Protein AF-A0A9P4WIP2-F1 (afdb_monomer_lite)

Secondary structure (DSSP, 8-state):
--S-----HHHHHHHHHHHHHHTT----GGGSSS---HHHHHHHHHHHHHHHHS-TT---------S---HHHHHHHHHH--HHHHHHTSSS--HHHHHHHHHHHHHHHHHHHHHHHHHS---PPTTHHHHHHHHHHHHHHHHHHHHTTT--GGGG-HHHHHHHHHHHHHTT-HHHHHHHHHHHHHHHHHH--HHHHHHHHHHHHHHHHHHHHHHHHSS-----HHHHHHT-GGG--

Sequence (237 aa):
MAPASHITVEDVKQHKVYMGLLERFKVHVCSTMVPIPEAIVRSIAAINISRARKPPDLQSEQEHVGNGNSTDEILGSLRAFDPTDWALRRPRRTSSQATSWALLATCYQAAAVLYLIRTSSTHACEGDTDYFYSRLTKCIRKLYGLRQQGGTLYKYVLWPMVVCGVEAITRSDERQTKSLCLLLEQTTMDLGTLSMREASVFLNELWLAGMKLVIESSSRPNMDWDTIFDSAPLFLM

Radius of gyration: 18.02 Å; chains: 1; bounding box: 46×41×46 Å

pLDDT: mean 78.45, std 17.67, range [25.48, 97.81]

Organism: NCBI:txid1769908

Structure (mmCIF, N/CA/C/O backbone):
data_AF-A0A9P4WIP2-F1
#
_entry.id   AF-A0A9P4WIP2-F1
#
loop_
_atom_site.group_PDB
_atom_site.id
_atom_site.type_symbol
_atom_site.label_atom_id
_atom_site.label_alt_id
_atom_site.label_comp_id
_atom_site.label_asym_id
_atom_site.label_entity_id
_atom_site.label_seq_id
_atom_site.pdbx_PDB_ins_code
_atom_site.Cartn_x
_atom_site.Cartn_y
_atom_site.Cartn_z
_atom_site.occupancy
_atom_site.B_iso_or_equiv
_atom_site.auth_seq_id
_atom_site.auth_comp_id
_atom_site.auth_asym_id
_atom_site.auth_atom_id
_atom_site.pdbx_PDB_model_num
ATOM 1 N N . MET A 1 1 ? 25.091 -4.861 6.069 1.00 25.48 1 MET A N 1
ATOM 2 C CA . MET A 1 1 ? 24.673 -6.042 5.286 1.00 25.48 1 MET A CA 1
ATOM 3 C C . MET A 1 1 ? 23.236 -6.343 5.663 1.00 25.48 1 MET A C 1
ATOM 5 O O . MET A 1 1 ? 23.009 -6.783 6.781 1.00 25.48 1 MET A O 1
ATOM 9 N N . ALA A 1 2 ? 22.276 -5.991 4.807 1.00 25.92 2 ALA A N 1
ATOM 10 C CA . ALA A 1 2 ? 20.867 -6.296 5.043 1.00 25.92 2 ALA A CA 1
ATOM 11 C C . ALA A 1 2 ? 20.600 -7.752 4.612 1.00 25.92 2 ALA A C 1
ATOM 13 O O . ALA A 1 2 ? 20.938 -8.100 3.479 1.00 25.92 2 ALA A O 1
ATOM 14 N N . PRO A 1 3 ? 20.059 -8.620 5.481 1.00 31.11 3 PRO A N 1
ATOM 15 C CA . PRO A 1 3 ? 19.751 -9.994 5.124 1.00 31.11 3 PRO A CA 1
ATOM 16 C C . PRO A 1 3 ? 18.342 -10.046 4.523 1.00 31.11 3 PRO A C 1
ATOM 18 O O . PRO A 1 3 ? 17.375 -10.234 5.249 1.00 31.11 3 PRO A O 1
ATOM 21 N N . ALA A 1 4 ? 18.221 -9.837 3.212 1.00 34.53 4 ALA A N 1
ATOM 22 C CA . ALA A 1 4 ? 17.065 -10.268 2.419 1.00 34.53 4 ALA A CA 1
ATOM 23 C C . ALA A 1 4 ? 17.381 -10.118 0.931 1.00 34.53 4 ALA A C 1
ATOM 25 O O . ALA A 1 4 ? 17.281 -9.038 0.358 1.00 34.53 4 ALA A O 1
ATOM 26 N N . SER A 1 5 ? 17.818 -11.212 0.323 1.00 37.34 5 SER A N 1
ATOM 27 C CA . SER A 1 5 ? 18.125 -11.294 -1.099 1.00 37.34 5 SER A CA 1
ATOM 28 C C . SER A 1 5 ? 17.048 -12.122 -1.799 1.00 37.34 5 SER A C 1
ATOM 30 O O . SER A 1 5 ? 17.018 -13.333 -1.598 1.00 37.34 5 SER A O 1
ATOM 32 N N . HIS A 1 6 ? 16.246 -11.445 -2.632 1.00 53.16 6 HIS A N 1
ATOM 33 C CA . HIS A 1 6 ? 15.293 -11.958 -3.631 1.00 53.16 6 HIS A CA 1
ATOM 34 C C . HIS A 1 6 ? 14.097 -12.779 -3.112 1.00 53.16 6 HIS A C 1
ATOM 36 O O . HIS A 1 6 ? 14.219 -13.551 -2.168 1.00 53.16 6 HIS A O 1
ATOM 42 N N . ILE A 1 7 ? 12.941 -12.668 -3.789 1.00 54.34 7 ILE A N 1
ATOM 43 C CA . ILE A 1 7 ? 11.861 -13.663 -3.671 1.00 54.34 7 ILE A CA 1
ATOM 44 C C . ILE A 1 7 ? 12.415 -14.980 -4.217 1.00 54.34 7 ILE A C 1
ATOM 46 O O . ILE A 1 7 ? 12.596 -15.160 -5.421 1.00 54.34 7 ILE A O 1
ATOM 50 N N . THR A 1 8 ? 12.727 -15.899 -3.320 1.00 61.41 8 THR A N 1
ATOM 51 C CA . THR A 1 8 ? 13.275 -17.206 -3.650 1.00 61.41 8 THR A CA 1
ATOM 52 C C . THR A 1 8 ? 12.180 -18.147 -4.154 1.00 61.41 8 THR A C 1
ATOM 54 O O . THR A 1 8 ? 10.981 -17.967 -3.922 1.00 61.41 8 THR A O 1
ATOM 57 N N . VAL A 1 9 ? 12.590 -19.240 -4.800 1.00 63.53 9 VAL A N 1
ATOM 58 C CA . VAL A 1 9 ? 11.686 -20.356 -5.134 1.00 63.53 9 VAL A CA 1
ATOM 59 C C . VAL A 1 9 ? 10.971 -20.891 -3.882 1.00 63.53 9 VAL A C 1
ATOM 61 O O . VAL A 1 9 ? 9.848 -21.389 -3.974 1.00 63.53 9 VAL A O 1
ATOM 64 N N . GLU A 1 10 ? 11.596 -20.768 -2.709 1.00 63.22 10 GLU A N 1
ATOM 65 C CA . GLU A 1 10 ? 11.013 -21.170 -1.433 1.00 63.22 10 GLU A CA 1
ATOM 66 C C . GLU A 1 10 ? 9.903 -20.210 -0.981 1.00 63.22 10 GLU A C 1
ATOM 68 O O . GLU A 1 10 ? 8.838 -20.675 -0.581 1.00 63.22 10 GLU A O 1
ATOM 73 N N . ASP A 1 11 ? 10.061 -18.899 -1.179 1.00 63.19 11 ASP A N 1
ATOM 74 C CA . ASP A 1 11 ? 9.011 -17.906 -0.900 1.00 63.19 11 ASP A CA 1
ATOM 75 C C . ASP A 1 11 ? 7.770 -18.136 -1.774 1.00 63.19 11 ASP A C 1
ATOM 77 O O . ASP A 1 11 ? 6.631 -18.009 -1.320 1.00 63.19 11 ASP A O 1
ATOM 81 N N . VAL A 1 12 ? 7.951 -18.555 -3.031 1.00 63.75 12 VAL A N 1
ATOM 82 C CA . VAL A 1 12 ? 6.831 -18.932 -3.913 1.00 63.75 12 VAL A CA 1
ATOM 83 C C . VAL A 1 12 ? 6.106 -20.179 -3.399 1.00 63.75 12 VAL A C 1
ATOM 85 O O . VAL A 1 12 ? 4.874 -20.246 -3.460 1.00 63.75 12 VAL A O 1
ATOM 88 N N . LYS A 1 13 ? 6.834 -21.181 -2.887 1.00 68.06 13 LYS A N 1
ATOM 89 C CA . LYS A 1 13 ? 6.208 -22.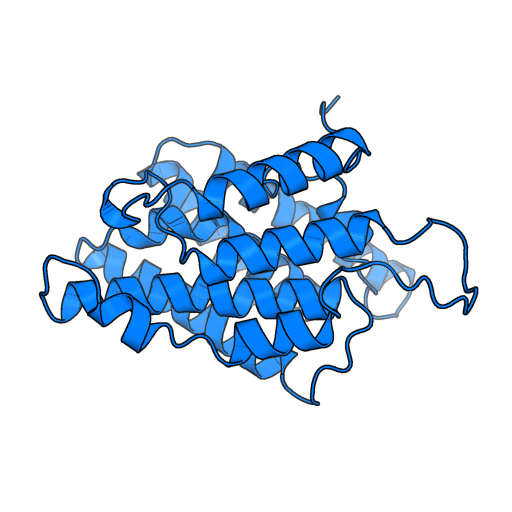355 -2.255 1.00 68.06 13 LYS A CA 1
ATOM 90 C C . LYS A 1 13 ? 5.457 -21.957 -0.989 1.00 68.06 13 LYS A C 1
ATOM 92 O O . LYS A 1 13 ? 4.327 -22.406 -0.811 1.00 68.06 13 LYS A O 1
ATOM 97 N N . GLN A 1 14 ? 6.034 -21.089 -0.161 1.00 65.75 14 GLN A N 1
ATOM 98 C CA . GLN A 1 14 ? 5.391 -20.583 1.049 1.00 65.75 14 GLN A CA 1
ATOM 99 C C . GLN A 1 14 ? 4.102 -19.824 0.728 1.00 65.75 14 GLN A C 1
ATOM 101 O O . GLN A 1 14 ? 3.076 -20.122 1.332 1.00 65.75 14 GLN A O 1
ATOM 106 N N . HIS A 1 15 ? 4.087 -18.954 -0.288 1.00 64.38 15 HIS A N 1
ATOM 107 C CA . HIS A 1 15 ? 2.855 -18.294 -0.734 1.00 64.38 15 HIS A CA 1
ATOM 108 C C . HIS A 1 15 ? 1.798 -19.289 -1.228 1.00 64.38 15 HIS A C 1
ATOM 110 O O . HIS A 1 15 ? 0.619 -19.132 -0.921 1.00 64.38 15 HIS A O 1
ATOM 116 N N . LYS A 1 16 ? 2.187 -20.337 -1.968 1.00 66.69 16 LYS A N 1
ATOM 117 C CA . LYS A 1 16 ? 1.246 -21.388 -2.400 1.00 66.69 16 LYS A CA 1
ATOM 118 C C . LYS A 1 16 ? 0.653 -22.144 -1.208 1.00 66.69 16 LYS A C 1
ATOM 120 O O . LYS A 1 16 ? -0.550 -22.398 -1.188 1.00 66.69 16 LYS A O 1
ATOM 125 N N . VAL A 1 17 ? 1.476 -22.475 -0.211 1.00 68.75 17 VAL A N 1
ATOM 126 C CA . VAL A 1 17 ? 1.020 -23.096 1.041 1.00 68.75 17 VAL A CA 1
ATOM 127 C C . VAL A 1 17 ? 0.089 -22.148 1.796 1.00 68.75 17 VAL A C 1
ATOM 129 O O . VAL A 1 17 ? -0.995 -22.559 2.199 1.00 68.75 17 VAL A O 1
ATOM 132 N N . TYR A 1 18 ? 0.459 -20.873 1.925 1.00 66.31 18 TYR A N 1
ATOM 133 C CA . TYR A 1 18 ? -0.347 -19.846 2.580 1.00 66.31 18 TYR A CA 1
ATOM 134 C C . TYR A 1 18 ? -1.712 -19.668 1.906 1.00 66.31 18 TYR A C 1
ATOM 136 O O . TYR A 1 18 ? -2.731 -19.655 2.590 1.00 66.31 18 TYR A O 1
ATOM 144 N N . MET A 1 19 ? -1.764 -19.645 0.572 1.00 66.69 19 MET A N 1
ATOM 145 C CA . MET A 1 19 ? -3.018 -19.605 -0.188 1.00 66.69 19 MET A CA 1
ATOM 146 C C . MET A 1 19 ? -3.917 -20.812 0.114 1.00 66.69 19 MET A C 1
ATOM 148 O O . MET A 1 19 ? -5.107 -20.635 0.370 1.00 66.69 19 MET A O 1
ATOM 152 N N . GLY A 1 20 ? -3.349 -22.021 0.175 1.00 62.72 20 GLY A N 1
ATOM 153 C CA . GLY A 1 20 ? -4.094 -23.223 0.570 1.00 62.72 20 GLY A CA 1
ATOM 154 C C . GLY A 1 20 ? -4.546 -23.217 2.038 1.00 62.72 20 GLY A C 1
ATOM 155 O O . GLY A 1 20 ? -5.558 -23.828 2.384 1.00 62.72 20 GLY A O 1
ATOM 156 N N . LEU A 1 21 ? -3.824 -22.518 2.918 1.00 64.25 21 LEU A N 1
ATOM 157 C CA . LEU A 1 21 ? -4.205 -22.334 4.319 1.00 64.25 21 LEU A CA 1
ATOM 158 C C . LEU A 1 21 ? -5.306 -21.278 4.484 1.00 64.25 21 LEU A C 1
ATOM 160 O O . LEU A 1 21 ? -6.207 -21.491 5.294 1.00 64.25 21 LEU A O 1
ATOM 164 N N . LEU A 1 22 ? -5.288 -20.186 3.712 1.00 63.16 22 LEU A N 1
ATOM 165 C CA . LEU A 1 22 ? -6.328 -19.149 3.745 1.00 63.16 22 LEU A CA 1
ATOM 166 C C . LEU A 1 22 ? -7.722 -19.722 3.459 1.00 63.16 22 LEU A C 1
ATOM 168 O O . LEU A 1 22 ? -8.674 -19.377 4.148 1.00 63.16 22 LEU A O 1
ATOM 172 N N . GLU A 1 23 ? -7.843 -20.661 2.518 1.00 62.22 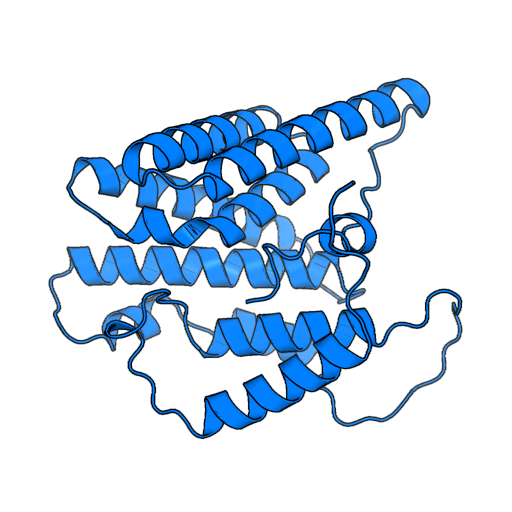23 GLU A N 1
ATOM 173 C CA . GLU A 1 23 ? -9.120 -21.340 2.238 1.00 62.22 23 GLU A CA 1
ATOM 174 C C . GLU A 1 23 ? -9.638 -22.172 3.422 1.00 62.22 23 GLU A C 1
ATOM 176 O O . GLU A 1 23 ? -10.844 -22.378 3.577 1.00 62.22 23 GLU A O 1
ATOM 181 N N . ARG A 1 24 ? -8.727 -22.659 4.272 1.00 58.22 24 ARG A N 1
ATOM 182 C CA . ARG A 1 24 ? -9.036 -23.540 5.405 1.00 58.22 24 ARG A CA 1
ATOM 183 C C . ARG A 1 24 ? -9.275 -22.775 6.696 1.00 58.22 24 ARG A C 1
ATOM 185 O O . ARG A 1 24 ? -10.070 -23.211 7.531 1.00 58.22 24 ARG A O 1
ATOM 192 N N . PHE A 1 25 ? -8.613 -21.638 6.876 1.00 55.41 25 PHE A N 1
ATOM 193 C CA . PHE A 1 25 ? -8.808 -20.817 8.052 1.00 55.41 25 PHE A CA 1
ATOM 194 C C . PHE A 1 25 ? -9.944 -19.819 7.833 1.00 55.41 25 PHE A C 1
ATOM 196 O O . PHE A 1 25 ? -9.774 -18.771 7.219 1.00 55.41 25 PHE A O 1
ATOM 203 N N . LYS A 1 26 ? -11.096 -20.072 8.464 1.00 56.75 26 LYS A N 1
ATOM 204 C CA . LYS A 1 26 ? -12.118 -19.038 8.698 1.00 56.75 26 LYS A CA 1
ATOM 205 C C . LYS A 1 26 ? -11.622 -18.034 9.751 1.00 56.75 26 LYS A C 1
ATOM 207 O O . LYS A 1 26 ? -12.221 -17.915 10.820 1.00 56.75 26 LYS A O 1
ATOM 212 N N . VAL A 1 27 ? -10.500 -17.349 9.506 1.00 55.06 27 VAL A N 1
ATOM 213 C CA . VAL A 1 27 ? -9.999 -16.338 10.443 1.00 55.06 27 VAL A CA 1
ATOM 214 C C . VAL A 1 27 ? -10.904 -15.124 10.367 1.00 55.06 27 VAL A C 1
ATOM 216 O O . VAL A 1 27 ? -11.078 -14.499 9.321 1.00 55.06 27 VAL A O 1
ATOM 219 N N . HIS A 1 28 ? -11.494 -14.769 11.499 1.00 54.69 28 HIS A N 1
ATOM 220 C CA . HIS A 1 28 ? -12.270 -13.553 11.584 1.00 54.69 28 HIS A CA 1
ATOM 221 C C . HIS A 1 28 ? -11.309 -12.355 11.507 1.00 54.69 28 HIS A C 1
ATOM 223 O O . HIS A 1 28 ? -10.457 -12.182 12.367 1.00 54.69 28 HIS A O 1
ATOM 229 N N . VAL A 1 29 ? -11.434 -11.493 10.496 1.00 55.75 29 VAL A N 1
ATOM 230 C CA . VAL A 1 29 ? -10.507 -10.355 10.294 1.00 55.75 29 VAL A CA 1
ATOM 231 C C . VAL A 1 29 ? -10.451 -9.416 11.514 1.00 55.75 29 VAL A C 1
ATOM 233 O O . VAL A 1 29 ? -9.437 -8.792 11.789 1.00 55.75 29 VAL A O 1
ATOM 236 N N . CYS A 1 30 ? -11.523 -9.343 12.311 1.00 52.38 30 CYS A N 1
ATOM 237 C CA . CYS A 1 30 ? -11.520 -8.558 13.555 1.00 52.38 30 CYS A CA 1
ATOM 238 C C . CYS A 1 30 ? -10.789 -9.233 14.732 1.00 52.38 30 CYS A C 1
ATOM 240 O O . CYS A 1 30 ? -10.669 -8.612 15.783 1.00 52.38 30 CYS A O 1
ATOM 242 N N . SER A 1 31 ? -10.361 -10.491 14.594 1.00 51.47 31 SER A N 1
ATOM 243 C CA . SER A 1 31 ? -9.509 -11.191 15.563 1.00 51.47 31 SER A CA 1
ATOM 244 C C . SER A 1 31 ? -8.052 -11.283 15.105 1.00 51.47 31 SER A C 1
ATOM 246 O O . SER A 1 31 ? -7.242 -11.868 15.817 1.00 51.47 31 SER A O 1
ATOM 248 N N . THR A 1 32 ? -7.705 -10.736 13.933 1.00 59.25 32 THR A N 1
ATOM 249 C CA . THR A 1 32 ? -6.316 -10.671 13.469 1.00 59.25 32 THR A CA 1
ATOM 250 C C . THR A 1 32 ? -5.664 -9.362 13.890 1.00 59.25 32 THR A C 1
ATOM 252 O O . THR A 1 32 ? -6.303 -8.314 13.969 1.00 59.25 32 THR A O 1
ATOM 255 N N . MET A 1 33 ? -4.351 -9.415 14.110 1.00 58.41 33 MET A N 1
ATOM 256 C CA . MET A 1 33 ? -3.524 -8.227 14.353 1.00 58.41 33 MET A CA 1
ATOM 257 C C . MET A 1 33 ? -3.341 -7.369 13.087 1.00 58.41 33 MET A C 1
ATOM 259 O O . MET A 1 33 ? -2.771 -6.286 13.164 1.00 58.41 33 MET A O 1
ATOM 263 N N . VAL A 1 34 ? -3.815 -7.842 11.928 1.00 67.12 34 VAL A N 1
ATOM 264 C CA . VAL A 1 34 ? -3.631 -7.220 10.611 1.00 67.12 34 VAL A CA 1
ATOM 265 C C . VAL A 1 34 ? -4.943 -7.343 9.832 1.00 67.12 34 VAL A C 1
ATOM 267 O O . VAL A 1 34 ? -5.215 -8.393 9.240 1.00 67.12 34 VAL A O 1
ATOM 270 N N . PRO A 1 35 ? -5.823 -6.330 9.871 1.00 80.69 35 PRO A N 1
ATOM 271 C CA . PRO A 1 35 ? -7.200 -6.551 9.478 1.00 80.69 35 PRO A CA 1
ATOM 272 C C . PRO A 1 35 ? -7.438 -6.181 8.005 1.00 80.69 35 PRO A C 1
ATOM 274 O O . PRO A 1 35 ? -8.193 -5.265 7.667 1.00 80.69 35 PRO A O 1
ATOM 277 N N . ILE A 1 36 ? -6.750 -6.903 7.124 1.00 84.94 36 ILE A N 1
ATOM 278 C CA . ILE A 1 36 ? -6.785 -6.707 5.672 1.00 84.94 36 ILE A CA 1
ATOM 279 C C . ILE A 1 36 ? -7.893 -7.582 5.075 1.00 84.94 36 ILE A C 1
ATOM 281 O O . ILE A 1 36 ? -8.070 -8.724 5.508 1.00 84.94 36 ILE A O 1
ATOM 285 N N . PRO A 1 37 ? -8.663 -7.093 4.084 1.00 88.69 37 PRO A N 1
ATOM 286 C CA . PRO A 1 37 ? -9.632 -7.932 3.398 1.00 88.69 37 PRO A CA 1
ATOM 287 C C . PRO A 1 37 ? -8.959 -9.143 2.741 1.00 88.69 37 PRO A C 1
ATOM 289 O O . PRO A 1 37 ? -8.039 -8.995 1.942 1.00 88.69 37 PRO A O 1
ATOM 292 N N . GLU A 1 38 ? -9.472 -10.336 3.027 1.00 84.69 38 GLU A N 1
ATOM 293 C CA . GLU A 1 38 ? -8.923 -11.601 2.524 1.00 84.69 38 GLU A CA 1
ATOM 294 C C . GLU A 1 38 ? -8.783 -11.630 0.993 1.00 84.69 38 GLU A C 1
ATOM 296 O O . GLU A 1 38 ? -7.753 -12.045 0.471 1.00 84.69 38 GLU A O 1
ATOM 301 N N . ALA A 1 39 ? -9.780 -11.118 0.263 1.00 87.38 39 ALA A N 1
ATOM 302 C CA . ALA A 1 39 ? -9.727 -11.013 -1.196 1.00 87.38 39 ALA A CA 1
ATOM 303 C C . ALA A 1 39 ? -8.526 -10.183 -1.691 1.00 87.38 39 ALA A C 1
ATOM 305 O O . ALA A 1 39 ? -7.932 -10.506 -2.721 1.00 87.38 39 ALA A O 1
ATOM 306 N N . ILE A 1 40 ? -8.135 -9.148 -0.941 1.00 90.44 40 ILE A N 1
ATOM 307 C CA . ILE A 1 40 ? -6.975 -8.318 -1.270 1.00 90.44 40 ILE A CA 1
ATOM 308 C C . ILE A 1 40 ? -5.673 -9.052 -0.944 1.00 90.44 40 ILE A C 1
ATOM 310 O O . ILE A 1 40 ? -4.771 -9.047 -1.774 1.00 90.44 40 ILE A O 1
ATOM 314 N N . VAL A 1 41 ? -5.592 -9.747 0.198 1.00 85.50 41 VAL A N 1
ATOM 315 C CA . VAL A 1 41 ? -4.419 -10.576 0.547 1.00 85.50 41 VAL A CA 1
ATOM 316 C C . VAL A 1 41 ? -4.161 -11.629 -0.530 1.00 85.50 41 VAL A C 1
ATOM 318 O O . VAL A 1 41 ? -3.044 -11.735 -1.030 1.00 85.50 41 VAL A O 1
ATOM 321 N N . ARG A 1 42 ? -5.207 -12.349 -0.959 1.00 84.12 42 ARG A N 1
ATOM 322 C CA . ARG A 1 42 ? -5.102 -13.337 -2.044 1.00 84.12 42 ARG A CA 1
ATOM 323 C C . ARG A 1 42 ? -4.619 -12.715 -3.351 1.00 84.12 42 ARG A C 1
ATOM 325 O O . ARG A 1 42 ? -3.802 -13.310 -4.044 1.00 84.12 42 ARG A O 1
ATOM 332 N N . SER A 1 43 ? -5.102 -11.516 -3.672 1.00 88.56 43 SER A N 1
ATOM 333 C CA . SER A 1 43 ? -4.686 -10.800 -4.880 1.00 88.56 43 SER A CA 1
ATOM 334 C C . SER A 1 43 ? -3.215 -10.385 -4.805 1.00 88.56 43 SER A C 1
ATOM 336 O O . SER A 1 43 ? -2.488 -10.597 -5.765 1.00 88.56 43 SER A O 1
ATOM 338 N N . ILE A 1 44 ? -2.745 -9.875 -3.661 1.00 86.25 44 ILE A N 1
ATOM 339 C CA . ILE A 1 44 ? -1.331 -9.518 -3.448 1.00 86.25 44 ILE A CA 1
ATOM 340 C C . ILE A 1 44 ? -0.429 -10.752 -3.562 1.00 86.25 44 ILE A C 1
ATOM 342 O O . ILE A 1 44 ? 0.568 -10.716 -4.279 1.00 86.25 44 ILE A O 1
ATOM 346 N N . ALA A 1 45 ? -0.811 -11.871 -2.941 1.00 82.25 45 ALA A N 1
ATOM 347 C CA . ALA A 1 45 ? -0.078 -13.127 -3.074 1.00 82.25 45 ALA A CA 1
ATOM 348 C C . ALA A 1 45 ? -0.037 -13.615 -4.534 1.00 82.25 45 ALA A C 1
ATOM 350 O O . ALA A 1 45 ? 1.012 -14.039 -5.016 1.00 82.25 45 ALA A O 1
ATOM 351 N N . ALA A 1 46 ? -1.152 -13.516 -5.265 1.00 82.88 46 ALA A N 1
ATOM 352 C CA . ALA A 1 46 ? -1.206 -13.868 -6.681 1.00 82.88 46 ALA A CA 1
ATOM 353 C C . ALA A 1 46 ? -0.309 -12.962 -7.547 1.00 82.88 46 ALA A C 1
ATOM 355 O O . ALA A 1 46 ? 0.384 -13.473 -8.428 1.00 82.88 46 ALA A O 1
ATOM 356 N N . ILE A 1 47 ? -0.253 -11.653 -7.258 1.00 84.50 47 ILE A N 1
ATOM 357 C CA . ILE A 1 47 ? 0.673 -10.711 -7.909 1.00 84.50 47 ILE A CA 1
ATOM 358 C C . ILE A 1 47 ? 2.120 -11.154 -7.670 1.00 84.50 47 ILE A C 1
ATOM 360 O O . ILE A 1 47 ? 2.866 -11.324 -8.630 1.00 84.50 47 ILE A O 1
ATOM 364 N N . ASN A 1 48 ? 2.505 -11.424 -6.420 1.00 81.44 48 ASN A N 1
ATOM 365 C CA . ASN A 1 48 ? 3.862 -11.864 -6.078 1.00 81.44 48 ASN A CA 1
ATOM 366 C C . ASN A 1 48 ? 4.244 -13.178 -6.776 1.00 81.44 48 ASN A C 1
ATOM 368 O O . ASN A 1 48 ? 5.349 -13.303 -7.302 1.00 81.44 48 ASN A O 1
ATOM 372 N N . ILE A 1 49 ? 3.322 -14.146 -6.836 1.00 77.56 49 ILE A N 1
ATOM 373 C CA . ILE A 1 49 ? 3.531 -15.407 -7.560 1.00 77.56 49 ILE A CA 1
ATOM 374 C C . ILE A 1 49 ? 3.725 -15.154 -9.062 1.00 77.56 49 ILE A C 1
ATOM 376 O O . ILE A 1 49 ? 4.566 -15.811 -9.671 1.00 77.56 49 ILE A O 1
ATOM 380 N N . SER A 1 50 ? 2.956 -14.240 -9.662 1.00 78.31 50 SER A N 1
ATOM 381 C CA . SER A 1 50 ? 3.101 -13.866 -11.076 1.00 78.31 50 SER A CA 1
ATOM 382 C C . SER A 1 50 ? 4.465 -13.224 -11.345 1.00 78.31 50 SER A C 1
ATOM 384 O O . SER A 1 50 ? 5.182 -13.661 -12.245 1.00 78.31 50 SER A O 1
ATOM 386 N N . ARG A 1 51 ? 4.872 -12.259 -10.505 1.00 76.94 51 ARG A N 1
ATOM 387 C CA . ARG A 1 51 ? 6.175 -11.578 -10.589 1.00 76.94 51 ARG A CA 1
ATOM 388 C C . ARG A 1 51 ? 7.336 -12.569 -10.532 1.00 76.94 51 ARG A C 1
ATOM 390 O O . ARG A 1 51 ? 8.178 -12.575 -11.421 1.00 76.94 51 ARG A O 1
ATOM 397 N N . ALA A 1 52 ? 7.323 -13.475 -9.554 1.00 71.19 52 ALA A N 1
ATOM 398 C CA . ALA A 1 52 ? 8.391 -14.455 -9.349 1.00 71.19 52 ALA A CA 1
ATOM 399 C C . ALA A 1 52 ? 8.500 -15.525 -10.455 1.00 71.19 52 ALA A C 1
ATOM 401 O O . ALA A 1 52 ? 9.488 -16.254 -10.511 1.00 71.19 52 ALA A O 1
ATOM 402 N N . ARG A 1 53 ? 7.481 -15.671 -11.314 1.00 69.38 53 ARG A N 1
ATOM 403 C CA . ARG A 1 53 ? 7.503 -16.607 -12.450 1.00 69.38 53 ARG A CA 1
ATOM 404 C C . ARG A 1 53 ? 8.085 -16.001 -13.724 1.00 69.38 53 ARG A C 1
ATOM 406 O O . ARG A 1 53 ? 8.344 -16.765 -14.651 1.00 69.38 53 ARG A O 1
ATOM 413 N N . LYS A 1 54 ? 8.280 -14.680 -13.802 1.00 64.44 54 LYS A N 1
ATOM 414 C CA . LYS A 1 54 ? 8.920 -14.062 -14.968 1.00 64.44 54 LYS A CA 1
ATOM 415 C C . LYS A 1 54 ? 10.407 -14.451 -14.983 1.00 64.44 54 LYS A C 1
ATOM 417 O O . LYS A 1 54 ? 11.108 -14.138 -14.022 1.00 64.44 54 LYS A O 1
ATOM 422 N N . PRO A 1 55 ? 10.910 -15.151 -16.017 1.00 54.88 55 PRO A N 1
ATOM 423 C CA . PRO A 1 55 ? 12.337 -15.422 -16.123 1.00 54.88 55 PRO A CA 1
ATOM 424 C C . PRO A 1 55 ? 13.104 -14.104 -16.330 1.00 54.88 55 PRO A C 1
ATOM 426 O O . PRO A 1 55 ? 12.613 -13.234 -17.052 1.00 54.88 55 PRO A O 1
ATOM 429 N N . PRO A 1 56 ? 14.307 -13.954 -15.747 1.00 51.06 56 PRO A N 1
ATOM 430 C CA . PRO A 1 56 ? 15.052 -12.694 -15.755 1.00 51.06 56 PRO A CA 1
ATOM 431 C C . PRO A 1 56 ? 15.571 -12.245 -17.134 1.00 51.06 56 PRO A C 1
ATOM 433 O O . PRO A 1 56 ? 16.121 -11.156 -17.213 1.00 51.06 56 PRO A O 1
ATOM 436 N N . ASP A 1 57 ? 15.405 -13.035 -18.208 1.00 46.53 57 ASP A N 1
ATOM 437 C CA . ASP A 1 57 ? 16.161 -12.815 -19.454 1.00 46.53 57 ASP A CA 1
ATOM 438 C C . ASP A 1 57 ? 15.445 -13.150 -20.780 1.00 46.53 57 ASP A C 1
ATOM 440 O O . ASP A 1 57 ? 16.096 -13.343 -21.805 1.00 46.53 57 ASP A O 1
ATOM 444 N N . LEU A 1 58 ? 14.110 -13.231 -20.832 1.00 42.66 58 LEU A N 1
ATOM 445 C CA . LEU A 1 58 ? 13.430 -13.603 -22.083 1.00 42.66 58 LEU A CA 1
ATOM 446 C C . LEU A 1 58 ? 12.283 -12.655 -22.450 1.00 42.66 58 LEU A C 1
ATOM 448 O O . LEU A 1 58 ? 11.155 -12.798 -21.986 1.00 42.66 58 LEU A O 1
ATOM 452 N N . GLN A 1 59 ? 12.562 -11.771 -23.417 1.00 40.50 59 GLN A N 1
ATOM 453 C CA . GLN A 1 59 ? 11.593 -11.260 -24.402 1.00 40.50 59 GLN A CA 1
ATOM 454 C C . GLN A 1 59 ? 11.097 -12.394 -25.330 1.00 40.50 59 GLN A C 1
ATOM 456 O O . GLN A 1 59 ? 11.046 -12.246 -26.549 1.00 40.50 59 GLN A O 1
ATOM 461 N N . SER A 1 60 ? 10.786 -13.567 -24.782 1.00 36.38 60 SER A N 1
ATOM 462 C CA . SER A 1 60 ? 10.316 -14.710 -25.557 1.00 36.38 60 SER A CA 1
ATOM 463 C C . SER A 1 60 ? 8.847 -14.923 -25.277 1.00 36.38 60 SER A C 1
ATOM 465 O O . SER A 1 60 ? 8.460 -15.382 -24.205 1.00 36.38 60 SER A O 1
ATOM 467 N N . GLU A 1 61 ? 8.047 -14.596 -26.282 1.00 43.47 61 GLU A N 1
ATOM 468 C CA . GLU A 1 61 ? 6.695 -15.094 -26.469 1.00 43.47 61 GLU A CA 1
ATOM 469 C C . GLU A 1 61 ? 6.711 -16.629 -26.446 1.00 43.47 61 GLU A C 1
ATOM 471 O O . GLU A 1 61 ? 6.884 -17.278 -27.473 1.00 43.47 61 GLU A O 1
ATOM 476 N N . GLN A 1 62 ? 6.558 -17.234 -25.271 1.00 38.91 62 GLN A N 1
ATOM 477 C CA . GLN A 1 62 ? 6.067 -18.602 -25.165 1.00 38.91 62 GLN A CA 1
ATOM 478 C C . GLN A 1 62 ? 5.046 -18.687 -24.036 1.00 38.91 62 GLN A C 1
ATOM 480 O O . GLN A 1 62 ? 5.358 -18.589 -22.850 1.00 38.91 62 GLN A O 1
ATOM 485 N N . GLU A 1 63 ? 3.797 -18.856 -24.466 1.00 46.22 63 GLU A N 1
ATOM 486 C CA . GLU A 1 63 ? 2.633 -19.212 -23.670 1.00 46.22 63 GLU A CA 1
ATOM 487 C C . GLU A 1 63 ? 2.939 -20.432 -22.790 1.00 46.22 63 GLU A C 1
ATOM 489 O O . GLU A 1 63 ? 2.850 -21.584 -23.217 1.00 46.22 63 GLU A O 1
ATOM 494 N N . HIS A 1 64 ? 3.265 -20.199 -21.521 1.00 40.75 64 HIS A N 1
ATOM 495 C CA . HIS A 1 64 ? 3.190 -21.249 -20.515 1.00 40.75 64 HIS A CA 1
ATOM 496 C C . HIS A 1 64 ? 1.797 -21.268 -19.887 1.00 40.75 64 HIS A C 1
ATOM 498 O O . HIS A 1 64 ? 1.504 -20.599 -18.897 1.00 40.75 64 HIS A O 1
ATOM 504 N N . VAL A 1 65 ? 0.946 -22.103 -20.488 1.00 44.25 65 VAL A N 1
ATOM 505 C CA . VAL A 1 65 ? -0.291 -22.644 -19.917 1.00 44.25 65 VAL A CA 1
ATOM 506 C C . VAL A 1 65 ? 0.032 -23.278 -18.560 1.00 44.25 65 VAL A C 1
ATOM 508 O O . VAL A 1 65 ? 0.658 -24.334 -18.482 1.00 44.25 65 VAL A O 1
ATOM 511 N N . GLY A 1 66 ? -0.366 -22.619 -17.471 1.00 39.41 66 GLY A N 1
ATOM 512 C CA . GLY A 1 66 ? -0.039 -23.080 -16.123 1.00 39.41 66 GLY A CA 1
ATOM 513 C C . GLY A 1 66 ? -0.845 -22.414 -15.013 1.00 39.41 66 GLY A C 1
ATOM 514 O O . GLY A 1 66 ? -0.253 -21.718 -14.192 1.00 39.41 66 GLY A O 1
ATOM 515 N N . ASN A 1 67 ? -2.165 -22.659 -14.977 1.00 44.84 67 ASN A N 1
ATOM 516 C CA . ASN A 1 67 ? -3.083 -22.598 -13.815 1.00 44.84 67 ASN A CA 1
ATOM 517 C C . ASN A 1 67 ? -2.915 -21.443 -12.794 1.00 44.84 67 ASN A C 1
ATOM 519 O O . ASN A 1 67 ? -3.267 -21.585 -11.623 1.00 44.84 67 ASN A O 1
ATOM 523 N N . GLY A 1 68 ? -2.347 -20.309 -13.196 1.00 51.81 68 GLY A N 1
ATOM 524 C CA . GLY A 1 68 ? -2.309 -19.078 -12.419 1.00 51.81 68 GLY A CA 1
ATOM 525 C C . GLY A 1 68 ? -3.316 -18.117 -13.021 1.00 51.81 68 GLY A C 1
ATOM 526 O O . GLY A 1 68 ? -3.334 -17.982 -14.242 1.00 51.81 68 GLY A O 1
ATOM 527 N N . ASN A 1 69 ? -4.144 -17.488 -12.185 1.00 59.09 69 ASN A N 1
ATOM 528 C CA . ASN A 1 69 ? -5.076 -16.461 -12.643 1.00 59.09 69 ASN A CA 1
ATOM 529 C C . ASN A 1 69 ? -4.314 -15.446 -13.496 1.00 59.09 69 ASN A C 1
ATOM 531 O O . ASN A 1 69 ? -3.265 -14.952 -13.064 1.00 59.09 69 ASN A O 1
ATOM 535 N N . SER A 1 70 ? -4.823 -15.156 -14.692 1.00 80.69 70 SER A N 1
ATOM 536 C CA . SER A 1 70 ? -4.231 -14.119 -15.533 1.00 80.69 70 SER A CA 1
ATOM 537 C C . SER A 1 70 ? -4.177 -12.799 -14.756 1.00 80.69 70 SER A C 1
ATOM 539 O O . SER A 1 70 ? -5.006 -12.522 -13.883 1.00 80.69 70 SER A O 1
ATOM 541 N N . THR A 1 71 ? -3.184 -11.958 -15.031 1.00 83.69 71 THR A N 1
ATOM 542 C CA . THR A 1 71 ? -3.065 -10.658 -14.354 1.00 83.69 71 THR A CA 1
ATOM 543 C C . THR A 1 71 ? -4.316 -9.791 -14.545 1.00 83.69 71 THR A C 1
ATOM 545 O O . THR A 1 71 ? -4.677 -9.027 -13.650 1.00 83.69 71 THR A O 1
ATOM 548 N N . ASP A 1 72 ? -5.037 -9.985 -15.652 1.00 86.00 72 ASP A N 1
ATOM 549 C CA . ASP A 1 72 ? -6.320 -9.338 -15.929 1.00 86.00 72 ASP A CA 1
ATOM 550 C C . ASP A 1 72 ? -7.458 -9.868 -15.041 1.00 86.00 72 ASP A C 1
ATOM 552 O O . ASP A 1 72 ? -8.285 -9.082 -14.576 1.00 86.00 72 ASP A O 1
ATOM 556 N N . GLU A 1 73 ? -7.484 -11.165 -14.712 1.00 88.50 73 GLU A N 1
ATOM 557 C CA . GLU A 1 73 ? -8.414 -11.719 -13.716 1.00 88.50 73 GLU A CA 1
ATOM 558 C C . GLU A 1 73 ? -8.145 -11.163 -12.314 1.00 88.50 73 GLU A C 1
ATOM 560 O O . GLU A 1 73 ? -9.087 -10.842 -11.583 1.00 88.50 73 GLU A O 1
ATOM 565 N N . ILE A 1 74 ? -6.869 -11.014 -11.932 1.00 89.31 74 ILE A N 1
ATOM 566 C CA . ILE A 1 74 ? -6.500 -10.400 -10.648 1.00 89.31 74 ILE A CA 1
ATOM 567 C C . ILE A 1 74 ? -6.991 -8.948 -10.618 1.00 89.31 74 ILE A C 1
ATOM 569 O O . ILE A 1 74 ? -7.630 -8.533 -9.647 1.00 89.31 74 ILE A O 1
ATOM 573 N N . LEU A 1 75 ? -6.755 -8.187 -11.691 1.00 91.31 75 LEU A N 1
ATOM 574 C CA . LEU A 1 75 ? -7.219 -6.805 -11.807 1.00 91.31 75 LEU A CA 1
ATOM 575 C C . LEU A 1 75 ? -8.751 -6.715 -11.767 1.00 91.31 75 LEU A C 1
ATOM 577 O O . LEU A 1 75 ? -9.301 -5.870 -11.059 1.00 91.31 75 LEU A O 1
ATOM 581 N N . GLY A 1 76 ? -9.446 -7.606 -12.478 1.00 91.00 76 GLY A N 1
ATOM 582 C CA . GLY A 1 76 ? -10.905 -7.708 -12.473 1.00 91.00 76 GLY A CA 1
ATOM 583 C C . GLY A 1 76 ? -11.462 -7.976 -11.074 1.00 91.00 76 GLY A C 1
ATOM 584 O O . GLY A 1 76 ? -12.363 -7.268 -10.624 1.00 91.00 76 GLY A O 1
ATOM 585 N N . SER A 1 77 ? -10.870 -8.925 -10.346 1.00 91.75 77 SER A N 1
ATOM 586 C CA . SER A 1 77 ? -11.217 -9.232 -8.951 1.00 91.75 77 SER A CA 1
ATOM 587 C C . SER A 1 77 ? -10.998 -8.031 -8.023 1.00 91.75 77 SER A C 1
ATOM 589 O O . SER A 1 77 ? -11.885 -7.662 -7.248 1.00 91.75 77 SER A O 1
ATOM 591 N N . LEU A 1 78 ? -9.848 -7.358 -8.142 1.00 94.00 78 LEU A N 1
ATOM 592 C CA . LEU A 1 78 ? -9.535 -6.163 -7.358 1.00 94.00 78 LEU A CA 1
ATOM 593 C C . LEU A 1 78 ? -10.509 -5.013 -7.634 1.00 94.00 78 LEU A C 1
ATOM 595 O O . LEU A 1 78 ? -10.889 -4.315 -6.696 1.00 94.00 78 LEU A O 1
ATOM 599 N N . ARG A 1 79 ? -10.939 -4.813 -8.886 1.00 93.38 79 ARG A N 1
ATOM 600 C CA . ARG A 1 79 ? -11.943 -3.797 -9.253 1.00 93.38 79 ARG A CA 1
ATOM 601 C C . ARG A 1 79 ? -13.346 -4.154 -8.761 1.00 93.38 79 ARG A C 1
ATOM 603 O O . ARG A 1 79 ? -14.074 -3.260 -8.340 1.00 93.38 79 ARG A O 1
ATOM 610 N N . ALA A 1 80 ? -13.711 -5.435 -8.796 1.00 93.88 80 ALA A N 1
ATOM 611 C CA . ALA A 1 80 ? -15.015 -5.922 -8.348 1.00 93.88 80 ALA A CA 1
ATOM 612 C C . ALA A 1 80 ? -15.177 -5.906 -6.817 1.00 93.88 80 ALA A C 1
ATOM 614 O O . ALA A 1 80 ? -16.300 -5.922 -6.314 1.00 93.88 80 ALA A O 1
ATOM 615 N N . PHE A 1 81 ? -14.076 -5.873 -6.063 1.00 95.44 81 PHE A N 1
ATOM 616 C CA . PHE A 1 81 ? -14.118 -5.759 -4.609 1.00 95.44 81 PHE A CA 1
ATOM 617 C C . PHE A 1 81 ? -14.747 -4.427 -4.163 1.00 95.44 81 PHE A C 1
ATOM 619 O O . PHE A 1 81 ? -14.255 -3.352 -4.510 1.00 95.44 81 PHE A O 1
ATOM 626 N N . ASP A 1 82 ? -15.794 -4.499 -3.334 1.00 95.88 82 ASP A N 1
ATOM 627 C CA . ASP A 1 82 ? -16.450 -3.339 -2.720 1.00 95.88 82 ASP A CA 1
ATOM 628 C C . ASP A 1 82 ? -15.994 -3.162 -1.253 1.00 95.88 82 ASP A C 1
ATOM 630 O O . ASP A 1 82 ? -16.412 -3.920 -0.367 1.00 95.88 82 ASP A O 1
ATOM 634 N N . PRO A 1 83 ? -15.159 -2.144 -0.953 1.00 94.69 83 PRO A N 1
ATOM 635 C CA . PRO A 1 83 ? -14.700 -1.869 0.408 1.00 94.69 83 PRO A CA 1
ATOM 636 C C . PRO A 1 83 ? -15.822 -1.494 1.380 1.00 94.69 83 PRO A C 1
ATOM 638 O O . PRO A 1 83 ? -15.702 -1.756 2.578 1.00 94.69 83 PRO A O 1
ATOM 641 N N . THR A 1 84 ? -16.892 -0.863 0.889 1.00 93.56 84 THR A N 1
ATOM 642 C CA . THR A 1 84 ? -18.020 -0.406 1.707 1.00 93.56 84 THR A CA 1
ATOM 643 C C . THR A 1 84 ? -18.868 -1.591 2.137 1.00 93.56 84 THR A C 1
ATOM 645 O O . THR A 1 84 ? -19.111 -1.765 3.332 1.00 93.56 84 THR A O 1
ATOM 648 N N . ASP A 1 85 ? -19.267 -2.443 1.194 1.00 93.19 85 ASP A N 1
ATOM 649 C CA . ASP A 1 85 ? -19.996 -3.676 1.502 1.00 93.19 85 ASP A CA 1
ATOM 650 C C . ASP A 1 85 ? -19.171 -4.589 2.427 1.00 93.19 85 ASP A C 1
ATOM 652 O O . ASP A 1 85 ? -19.671 -5.062 3.455 1.00 93.19 85 ASP A O 1
ATOM 656 N N . TRP A 1 86 ? -17.870 -4.742 2.155 1.00 91.69 86 TRP A N 1
ATOM 657 C CA . TRP A 1 86 ? -16.971 -5.507 3.021 1.00 91.69 86 TRP A CA 1
ATOM 658 C C . TRP A 1 86 ? -16.918 -4.963 4.457 1.00 91.69 86 TRP A C 1
ATOM 660 O O . TRP A 1 86 ? -16.920 -5.746 5.416 1.00 91.69 86 TRP A O 1
ATOM 670 N N . ALA A 1 87 ? -16.875 -3.638 4.618 1.00 90.25 87 ALA A N 1
ATOM 671 C CA . ALA A 1 87 ? -16.833 -2.979 5.920 1.00 90.25 87 ALA A CA 1
ATOM 672 C C . ALA A 1 87 ? -18.157 -3.115 6.676 1.00 90.25 87 ALA A C 1
ATOM 674 O O . ALA A 1 87 ? -18.159 -3.384 7.880 1.00 90.25 87 ALA A O 1
ATOM 675 N N . LEU A 1 88 ? -19.287 -2.987 5.973 1.00 88.94 88 LEU A N 1
ATOM 676 C CA . LEU A 1 88 ? -20.611 -3.153 6.563 1.00 88.94 88 LEU A CA 1
ATOM 677 C C . LEU A 1 88 ? -20.781 -4.557 7.134 1.00 88.94 88 LEU A C 1
ATOM 679 O O . LEU A 1 88 ? -21.328 -4.702 8.218 1.00 88.94 88 LEU A O 1
ATOM 683 N N . ARG A 1 89 ? -20.250 -5.604 6.501 1.00 86.19 89 ARG A N 1
ATOM 684 C CA . ARG A 1 89 ? -20.370 -6.992 6.990 1.00 86.19 89 ARG A CA 1
ATOM 685 C C . ARG A 1 89 ? -19.619 -7.288 8.302 1.00 86.19 89 ARG A C 1
ATOM 687 O O . ARG A 1 89 ? -19.720 -8.407 8.800 1.00 86.19 89 ARG A O 1
ATOM 694 N N . ARG A 1 90 ? -18.898 -6.330 8.901 1.00 81.69 90 ARG A N 1
ATOM 695 C CA . ARG A 1 90 ? -18.151 -6.535 10.157 1.00 81.69 90 ARG A CA 1
ATOM 696 C C . ARG A 1 90 ? -19.039 -6.401 11.413 1.00 81.69 90 ARG A C 1
ATOM 698 O O . ARG A 1 90 ? -19.962 -5.579 11.431 1.00 81.69 90 ARG A O 1
ATOM 705 N N . PRO A 1 91 ? -18.784 -7.200 12.470 1.00 63.38 91 PRO A N 1
ATOM 706 C CA . PRO A 1 91 ? -19.492 -7.085 13.742 1.00 63.38 91 PRO A CA 1
ATOM 707 C C . PRO A 1 91 ? -18.993 -5.874 14.543 1.00 63.38 91 PRO A C 1
ATOM 709 O O . PRO A 1 91 ? -17.789 -5.631 14.597 1.00 63.38 91 PRO A O 1
ATOM 712 N N . ARG A 1 92 ? -19.928 -5.189 15.228 1.00 59.25 92 ARG A N 1
ATOM 713 C CA . ARG A 1 92 ? -19.795 -3.904 15.965 1.00 59.25 92 ARG A CA 1
ATOM 714 C C . ARG A 1 92 ? -19.928 -2.684 15.039 1.00 59.25 92 ARG A C 1
ATOM 716 O O . ARG A 1 92 ? -18.992 -2.308 14.346 1.00 59.25 92 ARG A O 1
ATOM 723 N N . ARG A 1 93 ? -21.138 -2.108 14.982 1.00 62.06 93 ARG A N 1
ATOM 724 C CA . ARG A 1 93 ? -21.523 -1.090 13.990 1.00 62.06 93 ARG A CA 1
ATOM 725 C C . ARG A 1 93 ? -21.948 0.221 14.646 1.00 62.06 93 ARG A C 1
ATOM 727 O O . ARG A 1 93 ? -23.136 0.468 14.828 1.00 62.06 93 ARG A O 1
ATOM 734 N N . THR A 1 94 ? -20.990 1.100 14.921 1.00 71.19 94 THR A N 1
ATOM 735 C CA . THR A 1 94 ? -21.262 2.533 14.739 1.00 71.19 94 THR A CA 1
ATOM 736 C C . THR A 1 94 ? -20.979 2.898 13.280 1.00 71.19 94 THR A C 1
ATOM 738 O O . THR A 1 94 ? -20.124 2.292 12.627 1.00 71.19 94 THR A O 1
ATOM 741 N N . SER A 1 95 ? -21.676 3.901 12.745 1.00 72.62 95 SER A N 1
ATOM 742 C CA . SER A 1 95 ? -21.426 4.416 11.388 1.00 72.62 95 SER A CA 1
ATOM 743 C C . SER A 1 95 ? -19.975 4.892 11.201 1.00 72.62 95 SER A C 1
ATOM 745 O O . SER A 1 95 ? -19.377 4.703 10.137 1.00 72.62 95 SER A O 1
ATOM 747 N N . SER A 1 96 ? -19.370 5.436 12.262 1.00 76.81 96 SER A N 1
ATOM 748 C CA . SER A 1 96 ? -17.970 5.876 12.290 1.00 76.81 96 SER A CA 1
ATOM 749 C C . SER A 1 96 ? -16.970 4.721 12.144 1.00 76.81 96 SER A C 1
ATOM 751 O O . SER A 1 96 ? -15.974 4.847 11.424 1.00 76.81 96 SER A O 1
ATOM 753 N N . GLN A 1 97 ? -17.248 3.565 12.755 1.00 82.00 97 GLN A N 1
ATOM 754 C CA . GLN A 1 97 ? -16.409 2.372 12.624 1.00 82.00 97 GLN A CA 1
ATOM 755 C C . GLN A 1 97 ? -16.488 1.795 11.210 1.00 82.00 97 GLN A C 1
ATOM 757 O O . GLN A 1 97 ? -15.447 1.550 10.604 1.00 82.00 97 GLN A O 1
ATOM 762 N N . ALA A 1 98 ? -17.693 1.656 10.646 1.00 86.44 98 ALA A N 1
ATOM 763 C CA . ALA A 1 98 ? -17.873 1.168 9.276 1.00 86.44 98 ALA A CA 1
ATOM 764 C C . ALA A 1 98 ? -17.129 2.043 8.251 1.00 86.44 98 ALA A C 1
ATOM 766 O O . ALA A 1 98 ? -16.456 1.528 7.361 1.00 86.44 98 ALA A O 1
ATOM 767 N N . THR A 1 99 ? -17.167 3.367 8.429 1.00 90.62 99 THR A N 1
ATOM 768 C CA . THR A 1 99 ? -16.425 4.306 7.572 1.00 90.62 99 THR A CA 1
ATOM 769 C C . THR A 1 99 ? -14.914 4.086 7.660 1.00 90.62 99 THR A C 1
ATOM 771 O O . THR A 1 99 ? -14.234 4.027 6.637 1.00 90.62 99 THR A O 1
ATOM 774 N N . SER A 1 100 ? -14.378 3.923 8.872 1.00 90.69 100 SER A N 1
ATOM 775 C CA . SER A 1 100 ? -12.945 3.677 9.082 1.00 90.69 100 SER A CA 1
ATOM 776 C C . SER A 1 100 ? -12.500 2.376 8.405 1.00 90.69 100 SER A C 1
ATOM 778 O O . SER A 1 100 ? -11.466 2.336 7.740 1.00 90.69 100 SER A O 1
ATOM 780 N N . TRP A 1 101 ? -13.309 1.322 8.535 1.00 92.12 101 TRP A N 1
ATOM 781 C CA . TRP A 1 101 ? -13.077 0.031 7.891 1.00 92.12 101 TRP A CA 1
ATOM 782 C C . TRP A 1 101 ? -13.098 0.123 6.363 1.00 92.12 101 TRP A C 1
ATOM 784 O O . TRP A 1 101 ? -12.209 -0.422 5.709 1.00 92.12 101 TRP A O 1
ATOM 794 N N . ALA A 1 102 ? -14.062 0.849 5.793 1.00 94.12 102 ALA A N 1
ATOM 795 C CA . ALA A 1 102 ? -14.161 1.044 4.349 1.00 94.12 102 ALA A CA 1
ATOM 796 C C . ALA A 1 102 ? -12.962 1.828 3.796 1.00 94.12 102 ALA A C 1
ATOM 798 O O . ALA A 1 102 ? -12.442 1.503 2.726 1.00 94.12 102 ALA A O 1
ATOM 799 N N . LEU A 1 103 ? -12.480 2.833 4.537 1.00 95.62 103 LEU A N 1
ATOM 800 C CA . LEU A 1 103 ? -11.271 3.576 4.179 1.00 95.62 103 LEU A CA 1
ATOM 801 C C . LEU A 1 103 ? -10.032 2.677 4.194 1.00 95.62 103 LEU A C 1
ATOM 803 O O . LEU A 1 103 ? -9.259 2.713 3.240 1.00 95.62 103 LEU A O 1
ATOM 807 N N . LEU A 1 104 ? -9.864 1.849 5.231 1.00 94.81 104 LEU A N 1
ATOM 808 C CA . LEU A 1 104 ? -8.752 0.899 5.316 1.00 94.81 104 LEU A CA 1
ATOM 809 C C . LEU A 1 104 ? -8.764 -0.075 4.132 1.00 94.81 104 LEU A C 1
ATOM 811 O O . LEU A 1 104 ? -7.767 -0.204 3.425 1.00 94.81 104 LEU A O 1
ATOM 815 N N . ALA A 1 105 ? -9.908 -0.710 3.878 1.00 95.12 105 ALA A N 1
ATOM 816 C CA . ALA A 1 105 ? -10.071 -1.634 2.762 1.00 95.12 105 ALA A CA 1
ATOM 817 C C . ALA A 1 105 ? -9.839 -0.948 1.404 1.00 95.12 105 ALA A C 1
ATOM 819 O O . ALA A 1 105 ? -9.224 -1.536 0.518 1.00 95.12 105 ALA A O 1
ATOM 820 N N . THR A 1 106 ? -10.243 0.319 1.262 1.00 97.44 106 THR A N 1
ATOM 821 C CA . THR A 1 106 ? -9.965 1.117 0.060 1.00 97.44 106 THR A CA 1
ATOM 822 C C . THR A 1 106 ? -8.473 1.395 -0.120 1.00 97.44 106 THR A C 1
ATOM 824 O O . THR A 1 106 ? -7.990 1.322 -1.248 1.00 97.44 106 THR A O 1
ATOM 827 N N . CYS A 1 107 ? -7.730 1.695 0.952 1.00 97.38 107 CYS A N 1
ATOM 828 C CA . CYS A 1 107 ? -6.276 1.866 0.870 1.00 97.38 107 CYS A CA 1
ATOM 829 C C . CYS A 1 107 ? -5.607 0.600 0.326 1.00 97.38 107 CYS A C 1
ATOM 831 O O . CYS A 1 107 ? -4.817 0.674 -0.608 1.00 97.38 107 CYS A O 1
ATOM 833 N N . TYR A 1 108 ? -5.965 -0.562 0.872 1.00 95.62 108 TYR A N 1
ATOM 834 C CA . TYR A 1 108 ? -5.410 -1.839 0.431 1.00 95.62 108 TYR A CA 1
ATOM 835 C C . TYR A 1 108 ? -5.799 -2.194 -1.005 1.00 95.62 108 TYR A C 1
ATOM 837 O O . TYR A 1 108 ? -4.933 -2.587 -1.780 1.00 95.62 108 TYR A O 1
ATOM 845 N N . GLN A 1 109 ? -7.064 -1.998 -1.386 1.00 96.69 109 GLN A N 1
ATOM 846 C CA . GLN A 1 109 ? -7.518 -2.200 -2.763 1.00 96.69 109 GLN A CA 1
ATOM 847 C C . GLN A 1 109 ? -6.734 -1.324 -3.744 1.00 96.69 109 GLN A C 1
ATOM 849 O O . GLN A 1 109 ? -6.181 -1.826 -4.717 1.00 96.69 109 GLN A O 1
ATOM 854 N N . ALA A 1 110 ? -6.676 -0.014 -3.491 1.00 97.25 110 ALA A N 1
ATOM 855 C CA . ALA A 1 110 ? -6.034 0.920 -4.405 1.00 97.25 110 ALA A CA 1
ATOM 856 C C . ALA A 1 110 ? -4.526 0.668 -4.520 1.00 97.25 110 ALA A C 1
ATOM 858 O O . ALA A 1 110 ? -3.985 0.708 -5.621 1.00 97.25 110 ALA A O 1
ATOM 859 N N . ALA A 1 111 ? -3.864 0.345 -3.407 1.00 95.81 111 ALA A N 1
ATOM 860 C CA . ALA A 1 111 ? -2.459 -0.034 -3.419 1.00 95.81 111 ALA A CA 1
ATOM 861 C C . ALA A 1 111 ? -2.220 -1.352 -4.179 1.00 95.81 111 ALA A C 1
ATOM 863 O O . ALA A 1 111 ? -1.308 -1.412 -4.993 1.00 95.81 111 ALA A O 1
ATOM 864 N N . ALA A 1 112 ? -3.066 -2.374 -4.008 1.00 94.00 112 ALA A N 1
ATOM 865 C CA . ALA A 1 112 ? -2.967 -3.627 -4.765 1.00 94.00 112 ALA A CA 1
ATOM 866 C C . ALA A 1 112 ? -3.134 -3.428 -6.274 1.00 94.00 112 ALA A C 1
ATOM 868 O O . ALA A 1 112 ? -2.391 -4.026 -7.048 1.00 94.00 112 ALA A O 1
ATOM 869 N N . VAL A 1 113 ? -4.051 -2.553 -6.696 1.00 94.69 113 VAL A N 1
ATOM 870 C CA . VAL A 1 113 ? -4.220 -2.229 -8.118 1.00 94.69 113 VAL A CA 1
ATOM 871 C C . VAL A 1 113 ? -2.994 -1.507 -8.673 1.00 94.69 113 VAL A C 1
ATOM 873 O O . VAL A 1 113 ? -2.475 -1.918 -9.705 1.00 94.69 113 VAL A O 1
ATOM 876 N N . LEU A 1 114 ? -2.497 -0.469 -7.990 1.00 93.19 114 LEU A N 1
ATOM 877 C CA . LEU A 1 114 ? -1.284 0.241 -8.422 1.00 93.19 114 LEU A CA 1
ATOM 878 C C . LEU A 1 114 ? -0.087 -0.705 -8.508 1.00 93.19 114 LEU A C 1
ATOM 880 O O . LEU A 1 114 ? 0.636 -0.699 -9.499 1.00 93.19 114 LEU A O 1
ATOM 884 N N . TYR A 1 115 ? 0.076 -1.550 -7.493 1.00 91.25 115 TYR A N 1
ATOM 885 C CA . TYR A 1 115 ? 1.139 -2.536 -7.437 1.00 91.25 115 TYR A CA 1
ATOM 886 C C . TYR A 1 115 ? 1.071 -3.523 -8.606 1.00 91.25 115 TYR A C 1
ATOM 888 O O . TYR A 1 115 ? 2.079 -3.739 -9.273 1.00 91.25 115 TYR A O 1
ATOM 896 N N . LEU A 1 116 ? -0.114 -4.059 -8.916 1.00 90.06 116 LEU A N 1
ATOM 897 C CA . LEU A 1 116 ? -0.319 -4.941 -10.066 1.00 90.06 116 LEU A CA 1
ATOM 898 C C . LEU A 1 116 ? 0.018 -4.245 -11.388 1.00 90.06 116 LEU A C 1
ATOM 900 O O . LEU A 1 116 ? 0.811 -4.777 -12.156 1.00 90.06 116 LEU A O 1
ATOM 904 N N . ILE A 1 117 ? -0.538 -3.051 -11.626 1.00 89.56 117 ILE A N 1
ATOM 905 C CA . ILE A 1 117 ? -0.336 -2.296 -12.875 1.00 89.56 117 ILE A CA 1
ATOM 906 C C . ILE A 1 117 ? 1.145 -1.983 -13.105 1.00 89.56 117 ILE A C 1
ATOM 908 O O . ILE A 1 117 ? 1.605 -1.950 -14.240 1.00 89.56 117 ILE A O 1
ATOM 912 N N . ARG A 1 118 ? 1.894 -1.723 -12.032 1.00 86.38 118 ARG A N 1
ATOM 913 C CA . ARG A 1 118 ? 3.305 -1.337 -12.119 1.00 86.38 118 ARG A CA 1
ATOM 914 C C . ARG A 1 118 ? 4.266 -2.514 -12.220 1.00 86.38 118 ARG A C 1
ATOM 916 O O . ARG A 1 118 ? 5.334 -2.357 -12.795 1.00 86.38 118 ARG A O 1
ATOM 923 N N . THR A 1 119 ? 3.901 -3.668 -11.668 1.00 81.69 119 THR A N 1
ATOM 924 C CA . THR A 1 119 ? 4.743 -4.879 -11.672 1.00 81.69 119 THR A CA 1
ATOM 925 C C . THR A 1 119 ? 4.354 -5.874 -12.763 1.00 81.69 119 THR A C 1
ATOM 927 O O . THR A 1 119 ? 5.046 -6.859 -13.006 1.00 81.69 119 THR A O 1
ATOM 930 N N . SER A 1 120 ? 3.235 -5.657 -13.449 1.00 77.88 120 SER A N 1
ATOM 931 C CA . SER A 1 120 ? 2.751 -6.513 -14.531 1.00 77.88 120 SER A CA 1
ATOM 932 C C . SER A 1 120 ? 2.513 -5.688 -15.787 1.00 77.88 120 SER A C 1
ATOM 934 O O . SER A 1 120 ? 2.023 -4.568 -15.706 1.00 77.88 120 SER A O 1
ATOM 936 N N . SER A 1 121 ? 2.779 -6.259 -16.965 1.00 65.44 121 SER A N 1
ATOM 937 C CA . SER A 1 121 ? 2.430 -5.660 -18.265 1.00 65.44 121 SER A CA 1
ATOM 938 C C . SER A 1 121 ? 0.920 -5.732 -18.542 1.00 65.44 121 SER A C 1
ATOM 940 O O . SER A 1 121 ? 0.498 -6.046 -19.649 1.00 65.44 121 SER A O 1
ATOM 942 N N . THR A 1 122 ? 0.091 -5.520 -17.519 1.00 63.66 122 THR A N 1
ATOM 943 C CA . THR A 1 122 ? -1.368 -5.539 -17.636 1.00 63.66 122 THR A CA 1
ATOM 944 C C . THR A 1 122 ? -1.855 -4.383 -18.486 1.00 63.66 122 THR A C 1
ATOM 946 O O . THR A 1 122 ? -1.396 -3.251 -18.318 1.00 63.66 122 THR A O 1
ATOM 949 N N . HIS A 1 123 ? -2.868 -4.645 -19.310 1.00 63.09 123 HIS A N 1
ATOM 950 C CA . HIS A 1 123 ? -3.615 -3.612 -20.017 1.00 63.09 123 HIS A CA 1
ATOM 951 C C . HIS A 1 123 ? -4.531 -2.868 -19.035 1.00 63.09 123 HIS A C 1
ATOM 953 O O . HIS A 1 123 ? -5.746 -3.067 -18.991 1.00 63.09 123 HIS A O 1
ATOM 959 N N . ALA A 1 124 ? -3.937 -2.018 -18.197 1.00 68.25 124 ALA A N 1
ATOM 960 C CA . ALA A 1 124 ? -4.697 -1.064 -17.407 1.00 68.25 124 ALA A CA 1
ATOM 961 C C . ALA A 1 124 ? -5.483 -0.143 -18.348 1.00 68.25 124 ALA A C 1
ATOM 963 O O . ALA A 1 124 ? -4.995 0.236 -19.415 1.00 68.25 124 ALA A O 1
ATOM 964 N N . CYS A 1 125 ? -6.700 0.229 -17.954 1.00 72.00 125 CYS A N 1
ATOM 965 C CA . CYS A 1 125 ? -7.441 1.231 -18.699 1.00 72.00 125 CYS A CA 1
ATOM 966 C C . CYS A 1 125 ? -6.741 2.582 -18.529 1.00 72.00 125 CYS A C 1
ATOM 968 O O . CYS A 1 125 ? -6.184 2.893 -17.469 1.00 72.00 125 CYS A O 1
ATOM 970 N N . GLU A 1 126 ? -6.779 3.398 -19.578 1.00 68.56 126 GLU A N 1
ATOM 971 C CA . GLU A 1 126 ? -6.237 4.749 -19.531 1.00 68.56 126 GLU A CA 1
ATOM 972 C C . GLU A 1 126 ? -6.881 5.527 -18.366 1.00 68.56 126 GLU A C 1
ATOM 974 O O . GLU A 1 126 ? -8.104 5.581 -18.232 1.00 68.56 126 GLU A O 1
ATOM 979 N N . GLY A 1 127 ? -6.054 6.072 -17.468 1.00 81.56 127 GLY A N 1
ATOM 980 C CA . GLY A 1 127 ? -6.504 6.808 -16.280 1.00 81.56 127 GLY A CA 1
ATOM 981 C C . GLY A 1 127 ? -6.703 5.983 -15.000 1.00 81.56 127 GLY A C 1
ATOM 982 O O . GLY A 1 127 ? -6.901 6.575 -13.936 1.00 81.56 127 GLY A O 1
ATOM 983 N N . ASP A 1 128 ? -6.579 4.651 -15.033 1.00 86.00 128 ASP A N 1
ATOM 984 C CA . ASP A 1 128 ? -6.704 3.828 -13.819 1.00 86.00 128 ASP A CA 1
ATOM 985 C C . ASP A 1 128 ? -5.673 4.197 -12.757 1.00 86.00 128 ASP A C 1
ATOM 987 O O . ASP A 1 128 ? -6.006 4.364 -11.581 1.00 86.00 128 ASP A O 1
ATOM 991 N N . THR A 1 129 ? -4.413 4.351 -13.160 1.00 90.50 129 THR A N 1
ATOM 992 C CA . THR A 1 129 ? -3.331 4.683 -12.233 1.00 90.50 129 THR A CA 1
ATOM 993 C C . THR A 1 129 ? -3.606 6.018 -11.538 1.00 90.50 129 THR A C 1
ATOM 995 O O . THR A 1 129 ? -3.426 6.126 -10.326 1.00 90.50 129 THR A O 1
ATOM 998 N N . ASP A 1 130 ? -4.114 7.021 -12.264 1.00 93.62 130 ASP A N 1
ATOM 999 C CA . ASP A 1 130 ? -4.489 8.325 -11.700 1.00 93.62 130 ASP A CA 1
ATOM 1000 C C . ASP A 1 130 ? -5.657 8.206 -10.721 1.00 93.62 130 ASP A C 1
ATOM 1002 O O . ASP A 1 130 ? -5.618 8.763 -9.616 1.00 93.62 130 ASP A O 1
ATOM 1006 N N . TYR A 1 131 ? -6.687 7.449 -11.105 1.00 95.12 131 TYR A N 1
ATOM 1007 C CA . TYR A 1 131 ? -7.855 7.203 -10.273 1.00 95.12 131 TYR A CA 1
ATOM 1008 C C . TYR A 1 131 ? -7.465 6.527 -8.952 1.00 95.12 131 TYR A C 1
ATOM 1010 O O . TYR A 1 131 ? -7.794 7.036 -7.872 1.00 95.12 131 TYR A O 1
ATOM 1018 N N . PHE A 1 132 ? -6.724 5.418 -9.014 1.00 96.00 132 PHE A N 1
ATOM 1019 C CA . PHE A 1 132 ? -6.337 4.656 -7.828 1.00 96.00 132 PHE A CA 1
ATOM 1020 C C . PHE A 1 132 ? -5.305 5.393 -6.971 1.00 96.00 132 PHE A C 1
ATOM 1022 O O . PHE A 1 132 ? -5.440 5.381 -5.747 1.00 96.00 132 PHE A O 1
ATOM 1029 N N . TYR A 1 133 ? -4.359 6.129 -7.562 1.00 96.94 133 TYR A N 1
ATOM 1030 C CA . TYR A 1 133 ? -3.430 6.985 -6.815 1.00 96.94 133 TYR A CA 1
ATOM 1031 C C . TYR A 1 133 ? -4.155 8.105 -6.055 1.00 96.94 133 TYR A C 1
ATOM 1033 O O . TYR A 1 133 ? -3.946 8.293 -4.849 1.00 96.94 133 TYR A O 1
ATOM 1041 N N . SER A 1 134 ? -5.077 8.814 -6.720 1.00 97.25 134 SER A N 1
ATOM 1042 C CA . SER A 1 134 ? -5.898 9.855 -6.087 1.00 97.25 134 SER A CA 1
ATOM 1043 C C . SER A 1 134 ? -6.744 9.278 -4.952 1.00 97.25 134 SER A C 1
ATOM 1045 O O . SER A 1 134 ? -6.829 9.857 -3.862 1.00 97.25 134 SER A O 1
ATOM 1047 N N . ARG A 1 135 ? -7.355 8.111 -5.187 1.00 97.44 135 ARG A N 1
ATOM 1048 C CA . ARG A 1 135 ? -8.187 7.411 -4.208 1.00 97.44 135 ARG A CA 1
ATOM 1049 C C . ARG A 1 135 ? -7.373 6.959 -2.995 1.00 97.44 135 ARG A C 1
ATOM 1051 O O . ARG A 1 135 ? -7.799 7.226 -1.869 1.00 97.44 135 ARG A O 1
ATOM 1058 N N . LEU A 1 136 ? -6.201 6.361 -3.205 1.00 97.81 136 LEU A N 1
ATOM 1059 C CA . LEU A 1 136 ? -5.283 5.926 -2.150 1.00 97.81 136 LEU A CA 1
ATOM 1060 C C . LEU A 1 136 ? -4.833 7.106 -1.284 1.00 97.81 136 LEU A C 1
ATOM 1062 O O . LEU A 1 136 ? -5.018 7.095 -0.066 1.00 97.81 136 LEU A O 1
ATOM 1066 N N . THR A 1 137 ? -4.348 8.172 -1.921 1.00 97.69 137 THR A N 1
ATOM 1067 C CA . THR A 1 137 ? -3.903 9.397 -1.246 1.00 97.69 137 THR A CA 1
ATOM 1068 C C . THR A 1 137 ? -5.008 10.004 -0.378 1.00 97.69 137 THR A C 1
ATOM 1070 O O . THR A 1 137 ? -4.786 10.343 0.789 1.00 97.69 137 THR A O 1
ATOM 1073 N N . LYS A 1 138 ? -6.231 10.117 -0.915 1.00 97.69 138 LYS A N 1
ATOM 1074 C CA . LYS A 1 138 ? -7.392 10.634 -0.172 1.00 97.69 138 LYS A CA 1
ATOM 1075 C C . LYS A 1 138 ? -7.744 9.751 1.026 1.00 97.69 138 LYS A C 1
ATOM 1077 O O . LYS A 1 138 ? -8.046 10.286 2.091 1.00 97.69 138 LYS A O 1
ATOM 1082 N N . CYS A 1 139 ? -7.717 8.428 0.871 1.00 97.12 139 CYS A N 1
ATOM 1083 C CA . CYS A 1 139 ? -8.088 7.507 1.945 1.00 97.12 139 CYS A CA 1
ATOM 1084 C C . CYS A 1 139 ? -7.054 7.481 3.073 1.00 97.12 139 CYS A C 1
ATOM 1086 O O . CYS A 1 139 ? -7.452 7.541 4.236 1.00 97.12 139 CYS A O 1
ATOM 1088 N N . ILE A 1 140 ? -5.754 7.513 2.751 1.00 96.75 140 ILE A N 1
ATOM 1089 C CA . ILE A 1 140 ? -4.682 7.656 3.748 1.00 96.75 140 ILE A CA 1
ATOM 1090 C C . ILE A 1 140 ? -4.898 8.941 4.555 1.00 96.75 140 ILE A C 1
ATOM 1092 O O . ILE A 1 140 ? -5.019 8.885 5.778 1.00 96.75 140 ILE A O 1
ATOM 1096 N N . ARG A 1 141 ? -5.054 10.096 3.892 1.00 96.12 141 ARG A N 1
ATOM 1097 C CA . ARG A 1 141 ? -5.283 11.375 4.589 1.00 96.12 141 ARG A CA 1
ATOM 1098 C C . ARG A 1 141 ? -6.525 11.338 5.484 1.00 96.12 141 ARG A C 1
ATOM 1100 O O . ARG A 1 141 ? -6.477 11.831 6.606 1.00 96.12 141 ARG A O 1
ATOM 1107 N N . LYS A 1 142 ? -7.625 10.733 5.021 1.00 95.88 142 LYS A N 1
ATOM 1108 C CA . LYS A 1 142 ? -8.847 10.579 5.827 1.00 95.88 142 LYS A CA 1
ATOM 1109 C C . LYS A 1 142 ? -8.630 9.684 7.050 1.00 95.88 142 LYS A C 1
ATOM 1111 O O . LYS A 1 142 ? -9.067 10.062 8.132 1.00 95.88 142 LYS A O 1
ATOM 1116 N N . LEU A 1 143 ? -7.938 8.550 6.916 1.00 94.00 143 LEU A N 1
ATOM 1117 C CA . LEU A 1 143 ? -7.617 7.673 8.051 1.00 94.00 143 LEU A CA 1
ATOM 1118 C C . LEU A 1 143 ? -6.774 8.391 9.108 1.00 94.00 143 LEU A C 1
ATOM 1120 O O . LEU A 1 143 ? -7.079 8.299 10.295 1.00 94.00 143 LEU A O 1
ATOM 1124 N N . TYR A 1 144 ? -5.768 9.156 8.684 1.00 93.81 144 TYR A N 1
ATOM 1125 C CA . TYR A 1 144 ? -4.972 9.980 9.596 1.00 93.81 144 TYR A CA 1
ATOM 1126 C C . TYR A 1 144 ? -5.758 11.162 10.176 1.00 93.81 144 TYR A C 1
ATOM 1128 O O . TYR A 1 144 ? -5.502 11.562 11.306 1.00 93.81 144 TYR A O 1
ATOM 1136 N N . GLY A 1 145 ? -6.756 11.696 9.471 1.00 93.00 145 GLY A N 1
ATOM 1137 C CA . GLY A 1 145 ? -7.697 12.662 10.044 1.00 93.00 145 GLY A CA 1
ATOM 1138 C C . GLY A 1 145 ? -8.529 12.054 11.179 1.00 93.00 145 GLY A C 1
ATOM 1139 O O . GLY A 1 145 ? -8.690 12.668 12.232 1.00 93.00 145 GLY A O 1
ATOM 1140 N N . LEU A 1 146 ? -8.990 10.810 11.006 1.00 91.50 146 LEU A N 1
ATOM 1141 C CA . LEU A 1 146 ? -9.750 10.078 12.026 1.00 91.50 146 LEU A CA 1
ATOM 1142 C C . LEU A 1 146 ? -8.915 9.730 13.267 1.00 91.50 146 LEU A C 1
ATOM 1144 O O . LEU A 1 146 ? -9.492 9.550 14.338 1.00 91.50 146 LEU A O 1
ATOM 1148 N N . ARG A 1 147 ? -7.578 9.701 13.171 1.00 90.75 147 ARG A N 1
ATOM 1149 C CA . ARG A 1 147 ? -6.677 9.564 14.334 1.00 90.75 147 ARG A CA 1
ATOM 1150 C C . ARG A 1 147 ? -6.979 10.602 15.416 1.00 90.75 147 ARG A C 1
ATOM 1152 O O . ARG A 1 147 ? -7.029 10.252 16.589 1.00 90.75 147 ARG A O 1
ATOM 1159 N N . GLN A 1 148 ? -7.252 11.851 15.027 1.00 86.69 148 GLN A N 1
ATOM 1160 C CA . GLN A 1 148 ? -7.569 12.940 15.967 1.00 86.69 148 GLN A CA 1
ATOM 1161 C C . GLN A 1 148 ? -8.897 12.725 16.711 1.00 86.69 148 GLN A C 1
ATOM 1163 O O . GLN A 1 148 ? -9.149 13.350 17.734 1.00 86.69 148 GLN A O 1
ATOM 1168 N N . GLN A 1 149 ? -9.743 11.824 16.209 1.00 87.50 149 GLN A N 1
ATOM 1169 C CA . GLN A 1 149 ? -11.032 11.453 16.792 1.00 87.50 149 GLN A CA 1
ATOM 1170 C C . GLN A 1 149 ? -10.965 10.090 17.507 1.00 87.50 149 GLN A C 1
ATOM 1172 O O . GLN A 1 149 ? -11.996 9.475 17.768 1.00 87.50 149 GLN A O 1
ATOM 1177 N N . GLY A 1 150 ? -9.759 9.579 17.786 1.00 85.81 150 GLY A N 1
ATOM 1178 C CA . GLY A 1 150 ? -9.547 8.276 18.425 1.00 85.81 150 GLY A CA 1
ATOM 1179 C C . GLY A 1 150 ? -9.593 7.077 17.469 1.00 85.81 150 GLY A C 1
ATOM 1180 O O . GLY A 1 150 ? -9.600 5.931 17.919 1.00 85.81 150 GLY A O 1
ATOM 1181 N N . GLY A 1 151 ? -9.618 7.302 16.152 1.00 87.56 151 GLY A N 1
ATOM 1182 C CA . GLY A 1 151 ? -9.542 6.234 15.157 1.00 87.56 151 GLY A CA 1
ATOM 1183 C C . GLY A 1 151 ? -8.188 5.519 15.189 1.00 87.56 151 GLY A C 1
ATOM 1184 O O . GLY A 1 151 ? -7.141 6.156 15.212 1.00 87.56 151 GLY A O 1
ATOM 1185 N N . THR A 1 152 ? -8.192 4.185 15.153 1.00 89.31 152 THR A N 1
ATOM 1186 C CA . THR A 1 152 ? -6.973 3.364 15.300 1.00 89.31 152 THR A CA 1
ATOM 1187 C C . THR A 1 152 ? -6.520 2.678 14.013 1.00 89.31 152 THR A C 1
ATOM 1189 O O . THR A 1 152 ? -5.423 2.132 13.973 1.00 89.31 152 THR A O 1
ATOM 1192 N N . LEU A 1 153 ? -7.319 2.706 12.942 1.00 90.44 153 LEU A N 1
ATOM 1193 C CA . LEU A 1 153 ? -7.024 1.919 11.737 1.00 90.44 153 LEU A CA 1
ATOM 1194 C C . LEU A 1 153 ? -5.876 2.472 10.878 1.00 90.44 153 LEU A C 1
ATOM 1196 O O . LEU A 1 153 ? -5.331 1.738 10.058 1.00 90.44 153 LEU A O 1
ATOM 1200 N N . TYR A 1 154 ? -5.453 3.724 11.093 1.00 90.88 154 TYR A N 1
ATOM 1201 C CA . TYR A 1 154 ? -4.266 4.298 10.438 1.00 90.88 154 TYR A CA 1
ATOM 1202 C C . TYR A 1 154 ? -2.982 3.507 10.748 1.00 90.88 154 TYR A C 1
ATOM 1204 O O . TYR A 1 154 ? -2.042 3.495 9.965 1.00 90.88 154 TYR A O 1
ATOM 1212 N N . LYS A 1 155 ? -2.961 2.782 11.869 1.00 90.25 155 LYS A N 1
ATOM 1213 C CA . LYS A 1 155 ? -1.826 1.965 12.311 1.00 90.25 155 LYS A CA 1
ATOM 1214 C C . LYS A 1 155 ? -1.526 0.799 11.364 1.00 90.25 155 LYS A C 1
ATOM 1216 O O . LYS A 1 155 ? -0.418 0.278 11.367 1.00 90.25 155 LYS A O 1
ATOM 1221 N N . TYR A 1 156 ? -2.504 0.410 10.546 1.00 90.00 156 TYR A N 1
ATOM 1222 C CA . TYR A 1 156 ? -2.427 -0.748 9.659 1.00 90.00 156 TYR A CA 1
ATOM 1223 C C . TYR A 1 156 ? -2.193 -0.375 8.192 1.00 90.00 156 TYR A C 1
ATOM 1225 O O . TYR A 1 156 ? -2.392 -1.226 7.335 1.00 90.00 156 TYR A O 1
ATOM 1233 N N . VAL A 1 157 ? -1.812 0.866 7.863 1.00 91.75 157 VAL A N 1
ATOM 1234 C CA . VAL A 1 157 ? -1.635 1.301 6.461 1.00 91.75 157 VAL A CA 1
ATOM 1235 C C . VAL A 1 157 ? -0.181 1.374 5.990 1.00 91.75 157 VAL A C 1
ATOM 1237 O O . VAL A 1 157 ? 0.077 2.013 4.975 1.00 91.75 157 VAL A O 1
ATOM 1240 N N . LEU A 1 158 ? 0.756 0.696 6.665 1.00 91.88 158 LEU A N 1
ATOM 1241 C CA . LEU A 1 158 ? 2.177 0.694 6.285 1.00 91.88 158 LEU A CA 1
ATOM 1242 C C . LEU A 1 158 ? 2.379 0.354 4.800 1.00 91.88 158 LEU A C 1
ATOM 1244 O O . LEU A 1 158 ? 2.918 1.163 4.049 1.00 91.88 158 LEU A O 1
ATOM 1248 N N . TRP A 1 159 ? 1.892 -0.810 4.363 1.00 91.69 159 TRP A N 1
ATOM 1249 C CA . TRP A 1 159 ? 2.069 -1.260 2.982 1.00 91.69 159 TRP A CA 1
ATOM 1250 C C . TRP A 1 159 ? 1.395 -0.321 1.958 1.00 91.69 159 TRP A C 1
ATOM 1252 O O . TRP A 1 159 ? 2.083 0.149 1.049 1.00 91.69 159 TRP A O 1
ATOM 1262 N N . PRO A 1 160 ? 0.112 0.079 2.123 1.00 95.25 160 PRO A N 1
ATOM 1263 C CA . PRO A 1 160 ? -0.496 1.078 1.244 1.00 95.25 160 PRO A CA 1
ATOM 1264 C C . PRO A 1 160 ? 0.246 2.420 1.190 1.00 95.25 160 PRO A C 1
ATOM 1266 O O . PRO A 1 160 ? 0.267 3.059 0.140 1.00 95.25 160 PRO A O 1
ATOM 1269 N N . MET A 1 161 ? 0.849 2.871 2.296 1.00 95.12 161 MET A N 1
ATOM 1270 C CA . MET A 1 161 ? 1.633 4.109 2.317 1.00 95.12 161 MET A CA 1
ATOM 1271 C C . MET A 1 161 ? 2.925 3.991 1.521 1.00 95.12 161 MET A C 1
ATOM 1273 O O . MET A 1 161 ? 3.263 4.935 0.810 1.00 95.12 161 MET A O 1
ATOM 1277 N N . VAL A 1 162 ? 3.612 2.850 1.595 1.00 93.19 162 VAL A N 1
ATOM 1278 C CA . VAL A 1 162 ? 4.804 2.617 0.775 1.00 93.19 162 VAL A CA 1
ATOM 1279 C C . VAL A 1 162 ? 4.444 2.616 -0.704 1.00 93.19 162 VAL A C 1
ATOM 1281 O O . VAL A 1 162 ? 5.045 3.368 -1.463 1.00 93.19 162 VAL A O 1
ATOM 1284 N N . VAL A 1 163 ? 3.421 1.858 -1.111 1.00 94.06 163 VAL A N 1
ATOM 1285 C CA . VAL A 1 163 ? 2.965 1.837 -2.513 1.00 94.06 163 VAL A CA 1
ATOM 1286 C C . VAL A 1 163 ? 2.584 3.241 -2.994 1.00 94.06 163 VAL A C 1
ATOM 1288 O O . VAL A 1 163 ? 2.972 3.654 -4.085 1.00 94.06 163 VAL A O 1
ATOM 1291 N N . CYS A 1 164 ? 1.875 4.008 -2.160 1.00 96.38 164 CYS A N 1
ATOM 1292 C CA . CYS A 1 164 ? 1.540 5.403 -2.448 1.00 96.38 164 CYS A CA 1
ATOM 1293 C C . CYS A 1 164 ? 2.793 6.275 -2.624 1.00 96.38 164 CYS A C 1
ATOM 1295 O O . CYS A 1 164 ? 2.834 7.112 -3.520 1.00 96.38 164 CYS A O 1
ATOM 1297 N N . GLY A 1 165 ? 3.813 6.072 -1.787 1.00 94.88 165 GLY A N 1
ATOM 1298 C CA . GLY A 1 165 ? 5.079 6.796 -1.847 1.00 94.88 165 GLY A CA 1
ATOM 1299 C C . GLY A 1 165 ? 5.870 6.487 -3.112 1.00 94.88 165 GLY A C 1
ATOM 1300 O O . GLY A 1 165 ? 6.286 7.411 -3.800 1.00 94.88 165 GLY A O 1
ATOM 1301 N N . VAL A 1 166 ? 6.014 5.211 -3.475 1.00 92.44 166 VAL A N 1
ATOM 1302 C CA . VAL A 1 166 ? 6.701 4.810 -4.715 1.00 92.44 166 VAL A CA 1
ATOM 1303 C C . VAL A 1 166 ? 5.987 5.383 -5.948 1.00 92.44 166 VAL A C 1
ATOM 1305 O O . VAL A 1 166 ? 6.632 5.922 -6.852 1.00 92.44 166 VAL A O 1
ATOM 1308 N N . GLU A 1 167 ? 4.652 5.358 -5.965 1.00 92.81 167 GLU A N 1
ATOM 1309 C CA . GLU A 1 167 ? 3.861 5.971 -7.037 1.00 92.81 167 GLU A CA 1
ATOM 1310 C C . GLU A 1 167 ? 4.015 7.501 -7.072 1.00 92.81 167 GLU A C 1
ATOM 1312 O O . GLU A 1 167 ? 4.164 8.074 -8.151 1.00 92.81 167 GLU A O 1
ATOM 1317 N N . ALA A 1 168 ? 4.046 8.171 -5.915 1.00 94.06 168 ALA A N 1
ATOM 1318 C CA . ALA A 1 168 ? 4.299 9.610 -5.826 1.00 94.06 168 ALA A CA 1
ATOM 1319 C C . ALA A 1 168 ? 5.680 9.981 -6.391 1.00 94.06 168 ALA A C 1
ATOM 1321 O O . ALA A 1 168 ? 5.791 10.928 -7.169 1.00 94.06 168 ALA A O 1
ATOM 1322 N N . ILE A 1 169 ? 6.720 9.202 -6.071 1.00 91.94 169 ILE A N 1
ATOM 1323 C CA . ILE A 1 169 ? 8.080 9.397 -6.596 1.00 91.94 169 ILE A CA 1
ATOM 1324 C C . ILE A 1 169 ? 8.093 9.219 -8.121 1.00 91.94 169 ILE A C 1
ATOM 1326 O O . ILE A 1 169 ? 8.595 10.089 -8.833 1.00 91.94 169 ILE A O 1
ATOM 1330 N N . THR A 1 170 ? 7.454 8.159 -8.632 1.00 88.50 170 THR A N 1
ATOM 1331 C CA . THR A 1 170 ? 7.319 7.895 -10.080 1.00 88.50 170 THR A CA 1
ATOM 1332 C C . THR A 1 170 ? 6.637 9.063 -10.811 1.00 88.50 170 THR A C 1
ATOM 1334 O O . THR A 1 170 ? 6.945 9.366 -11.964 1.00 88.50 170 THR A O 1
ATOM 1337 N N . ARG A 1 171 ? 5.719 9.758 -10.131 1.00 89.88 171 ARG A N 1
ATOM 1338 C CA . ARG A 1 171 ? 4.998 10.939 -10.633 1.00 89.88 171 ARG A CA 1
ATOM 1339 C C . ARG A 1 171 ? 5.717 12.267 -10.395 1.00 89.88 171 ARG A C 1
ATOM 1341 O O . ARG A 1 171 ? 5.196 13.302 -10.803 1.00 89.88 171 ARG A O 1
ATOM 1348 N N . SER A 1 172 ? 6.869 12.255 -9.726 1.00 89.75 172 SER A N 1
ATOM 1349 C CA . SER A 1 172 ? 7.565 13.459 -9.255 1.00 89.75 172 SER A CA 1
ATOM 1350 C C . SER A 1 172 ? 6.710 14.343 -8.322 1.00 89.75 172 SER A C 1
ATOM 1352 O O . SER A 1 172 ? 6.877 15.560 -8.277 1.00 89.75 172 SER A O 1
ATOM 1354 N N . ASP A 1 173 ? 5.796 13.743 -7.552 1.00 93.12 173 ASP A N 1
ATOM 1355 C CA . ASP A 1 173 ? 4.939 14.422 -6.569 1.00 93.12 173 ASP A CA 1
ATOM 1356 C C . ASP A 1 173 ? 5.662 14.568 -5.217 1.00 93.12 173 ASP A C 1
ATOM 1358 O O . ASP A 1 173 ? 5.387 13.869 -4.238 1.00 93.12 173 ASP A O 1
ATOM 1362 N N . GLU A 1 174 ? 6.617 15.501 -5.163 1.00 93.69 174 GLU A N 1
ATOM 1363 C CA . GLU A 1 174 ? 7.450 15.758 -3.978 1.00 93.69 174 GLU A CA 1
ATOM 1364 C C . GLU A 1 174 ? 6.614 16.057 -2.727 1.00 93.69 174 GLU A C 1
ATOM 1366 O O . GLU A 1 174 ? 6.926 15.616 -1.615 1.00 93.69 174 GLU A O 1
ATOM 1371 N N . ARG A 1 175 ? 5.524 16.814 -2.901 1.00 95.69 175 ARG A N 1
ATOM 1372 C CA . ARG A 1 175 ? 4.646 17.213 -1.801 1.00 95.69 175 ARG A CA 1
ATOM 1373 C C . ARG A 1 175 ? 4.009 15.989 -1.158 1.00 95.69 175 ARG A C 1
ATOM 1375 O O . ARG A 1 175 ? 3.944 15.919 0.072 1.00 95.69 175 ARG A O 1
ATOM 1382 N N . GLN A 1 176 ? 3.527 15.047 -1.967 1.00 95.62 176 GLN A N 1
ATOM 1383 C CA . GLN A 1 176 ? 2.938 13.824 -1.448 1.00 95.62 176 GLN A CA 1
ATOM 1384 C C . GLN A 1 176 ? 3.990 12.928 -0.790 1.00 95.62 176 GLN A C 1
ATOM 1386 O O . GLN A 1 176 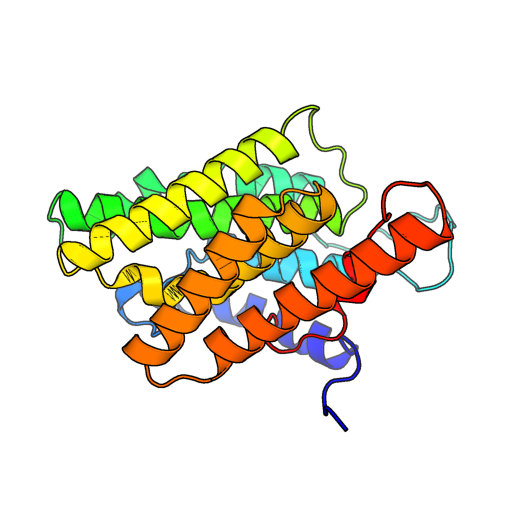? 3.735 12.448 0.314 1.00 95.62 176 GLN A O 1
ATOM 1391 N N . THR A 1 177 ? 5.175 12.773 -1.387 1.00 94.38 177 THR A N 1
ATOM 1392 C CA . THR A 1 177 ? 6.281 11.999 -0.795 1.00 94.38 177 THR A CA 1
ATOM 1393 C C . THR A 1 177 ? 6.663 12.536 0.587 1.00 94.38 177 THR A C 1
ATOM 1395 O O . THR A 1 177 ? 6.615 11.796 1.569 1.00 94.38 177 THR A O 1
ATOM 1398 N N . LYS A 1 178 ? 6.915 13.849 0.711 1.00 95.62 178 LYS A N 1
ATOM 1399 C CA . LYS A 1 178 ? 7.213 14.500 2.001 1.00 95.62 178 LYS A CA 1
ATOM 1400 C C . LYS A 1 178 ? 6.090 14.312 3.017 1.00 95.62 178 LYS A C 1
ATOM 1402 O O . LYS A 1 178 ? 6.345 14.019 4.184 1.00 95.62 178 LYS A O 1
ATOM 1407 N N . SER A 1 179 ? 4.838 14.461 2.580 1.00 96.44 179 SER A N 1
ATOM 1408 C CA . SER A 1 179 ? 3.684 14.245 3.452 1.00 96.44 179 SER A CA 1
ATOM 1409 C C . SER A 1 179 ? 3.623 12.810 3.975 1.00 96.44 179 SER A C 1
ATOM 1411 O O . SER A 1 179 ? 3.260 12.624 5.132 1.00 96.44 179 SER A O 1
ATOM 1413 N N . LEU A 1 180 ? 3.939 11.804 3.157 1.00 95.81 180 LEU A N 1
ATOM 1414 C CA . LEU A 1 180 ? 3.928 10.400 3.574 1.00 95.81 180 LEU A CA 1
ATOM 1415 C C . LEU A 1 180 ? 5.055 10.093 4.564 1.00 95.81 180 LEU A C 1
ATOM 1417 O O . LEU A 1 180 ? 4.773 9.480 5.591 1.00 95.81 180 LEU A O 1
ATOM 1421 N N . CYS A 1 181 ? 6.280 10.571 4.314 1.00 95.19 181 CYS A N 1
ATOM 1422 C CA . CYS A 1 181 ? 7.408 10.431 5.244 1.00 95.19 181 CYS A CA 1
ATOM 1423 C C . CYS A 1 181 ? 7.066 10.983 6.638 1.00 95.19 181 CYS A C 1
ATOM 1425 O O . CYS A 1 181 ? 7.222 10.288 7.640 1.00 95.19 181 CYS A O 1
ATOM 1427 N N . LEU A 1 182 ? 6.479 12.185 6.706 1.00 95.69 182 LEU A N 1
ATOM 1428 C CA . LEU A 1 182 ? 6.050 12.781 7.977 1.00 95.69 182 LEU A CA 1
ATOM 1429 C C . LEU A 1 182 ? 4.997 11.933 8.705 1.00 95.69 182 LEU A C 1
ATOM 1431 O O . LEU A 1 182 ? 5.064 11.768 9.922 1.00 95.69 182 LEU A O 1
ATOM 1435 N N . LEU A 1 183 ? 4.016 11.386 7.981 1.00 94.94 183 LEU A N 1
ATOM 1436 C CA . LEU A 1 183 ? 2.990 10.527 8.579 1.00 94.94 183 LEU A CA 1
ATOM 1437 C C . LEU A 1 183 ? 3.581 9.204 9.094 1.00 94.94 183 LEU A C 1
ATOM 1439 O O . LEU A 1 183 ? 3.189 8.736 10.165 1.00 94.94 183 LEU A O 1
ATOM 1443 N N . LEU A 1 184 ? 4.537 8.617 8.372 1.00 93.69 184 LEU A N 1
ATOM 1444 C CA . LEU A 1 184 ? 5.256 7.409 8.787 1.00 93.69 184 LEU A CA 1
ATOM 1445 C C . LEU A 1 184 ? 6.083 7.657 10.060 1.00 93.69 184 LEU A C 1
ATOM 1447 O O . LEU A 1 184 ? 6.013 6.884 11.018 1.00 93.69 184 LEU A O 1
ATOM 1451 N N . GLU A 1 185 ? 6.795 8.779 10.135 1.00 93.12 185 GLU A N 1
ATOM 1452 C CA . GLU A 1 185 ? 7.540 9.178 11.335 1.00 93.12 185 GLU A CA 1
ATOM 1453 C C . GLU A 1 185 ? 6.620 9.420 12.534 1.00 93.12 185 GLU A C 1
ATOM 1455 O O . GLU A 1 185 ? 6.869 8.904 13.623 1.00 93.12 185 GLU A O 1
ATOM 1460 N N . GLN A 1 186 ? 5.496 10.113 12.340 1.00 91.56 186 GLN A N 1
ATOM 1461 C CA . GLN A 1 186 ? 4.492 10.283 13.398 1.00 91.56 186 GLN A CA 1
ATOM 1462 C C . GLN A 1 186 ? 3.940 8.938 13.883 1.00 91.56 186 GLN A C 1
ATOM 1464 O O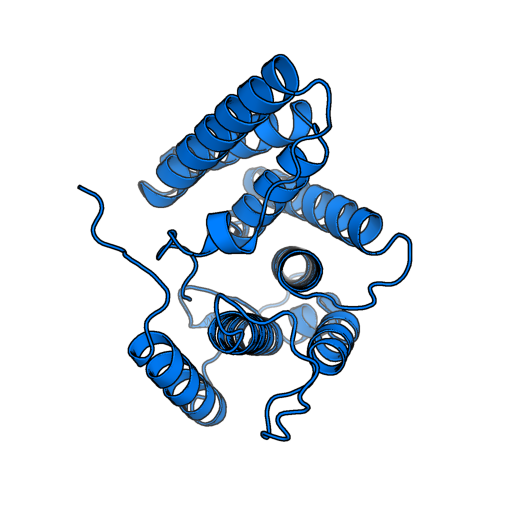 . GLN A 1 186 ? 3.767 8.724 15.080 1.00 91.56 186 GLN A O 1
ATOM 1469 N N . THR A 1 187 ? 3.707 8.001 12.964 1.00 90.75 187 THR A N 1
ATOM 1470 C CA . THR A 1 187 ? 3.195 6.665 13.305 1.00 90.75 187 THR A CA 1
ATOM 1471 C C . THR A 1 187 ? 4.233 5.832 14.056 1.00 90.75 187 THR A C 1
ATOM 1473 O O . THR A 1 187 ? 3.871 5.052 14.933 1.00 90.75 187 THR A O 1
ATOM 1476 N N . THR A 1 188 ? 5.523 6.034 13.775 1.00 90.06 188 THR A N 1
ATOM 1477 C CA . THR A 1 188 ? 6.630 5.453 14.556 1.00 90.06 188 THR A CA 1
ATOM 1478 C C . THR A 1 188 ? 6.525 5.877 16.019 1.00 90.06 188 THR A C 1
ATOM 1480 O O . THR A 1 188 ? 6.570 5.027 16.906 1.00 90.06 188 THR A O 1
ATOM 1483 N N . MET A 1 189 ? 6.324 7.175 16.270 1.00 90.06 189 MET A N 1
ATOM 1484 C CA . MET A 1 189 ? 6.199 7.717 17.628 1.00 90.06 189 MET A CA 1
ATOM 1485 C C . MET A 1 189 ? 4.953 7.190 18.348 1.00 90.06 189 MET A C 1
ATOM 1487 O O . MET A 1 189 ? 5.016 6.882 19.534 1.00 90.06 189 MET A O 1
ATOM 1491 N N . ASP A 1 190 ? 3.838 7.035 17.631 1.00 87.69 190 ASP A N 1
ATOM 1492 C CA . ASP A 1 190 ? 2.587 6.519 18.196 1.00 87.69 190 ASP A CA 1
ATOM 1493 C C . ASP A 1 190 ? 2.645 5.042 18.597 1.00 87.69 190 ASP A C 1
ATOM 1495 O O . ASP A 1 190 ? 1.940 4.616 19.513 1.00 87.69 190 ASP A O 1
ATOM 1499 N N . LEU A 1 191 ? 3.388 4.237 17.835 1.00 85.94 191 LEU A N 1
ATOM 1500 C CA . LEU A 1 191 ? 3.368 2.777 17.942 1.00 85.94 191 LEU A CA 1
ATOM 1501 C C . LEU A 1 191 ? 4.615 2.196 18.597 1.00 85.94 191 LEU A C 1
ATOM 1503 O O . LEU A 1 191 ? 4.588 1.035 18.996 1.00 85.94 191 LEU A O 1
ATOM 1507 N N . GLY A 1 192 ? 5.704 2.961 18.664 1.00 85.88 192 GLY A N 1
ATOM 1508 C CA . GLY A 1 192 ? 7.002 2.461 19.107 1.00 85.88 192 GLY A CA 1
ATOM 1509 C C . GLY A 1 192 ? 7.598 1.400 18.173 1.00 85.88 192 GLY A C 1
ATOM 1510 O O . GLY A 1 192 ? 8.440 0.622 18.610 1.00 85.88 192 GLY A O 1
ATOM 1511 N N . THR A 1 193 ? 7.161 1.337 16.907 1.00 80.00 193 THR A N 1
ATOM 1512 C CA . THR A 1 193 ? 7.681 0.388 15.906 1.00 80.00 193 THR A CA 1
ATOM 1513 C C . THR A 1 193 ? 8.621 1.069 14.921 1.00 80.00 193 THR A C 1
ATOM 1515 O O . THR A 1 193 ? 8.298 2.127 14.380 1.00 80.00 193 THR A O 1
ATOM 1518 N N . LEU A 1 194 ? 9.765 0.437 14.648 1.00 84.94 194 LEU A N 1
ATOM 1519 C CA . LEU A 1 194 ? 10.766 0.946 13.709 1.00 84.94 194 LEU A CA 1
ATOM 1520 C C . LEU A 1 194 ? 10.353 0.788 12.242 1.00 84.94 194 LEU A C 1
ATOM 1522 O O . LEU A 1 194 ? 10.789 1.592 11.424 1.00 84.94 194 LEU A O 1
ATOM 1526 N N . SER A 1 195 ? 9.460 -0.149 11.906 1.00 85.25 195 SER A N 1
ATOM 1527 C CA . SER A 1 195 ? 9.098 -0.442 10.508 1.00 85.25 195 SER A CA 1
ATOM 1528 C C . SER A 1 195 ? 8.505 0.761 9.767 1.00 85.25 195 SER A C 1
ATOM 1530 O O . SER A 1 195 ? 8.712 0.931 8.569 1.00 85.25 195 SER A O 1
ATOM 1532 N N . MET A 1 196 ? 7.787 1.636 10.480 1.00 89.00 196 MET A N 1
ATOM 1533 C CA . MET A 1 196 ? 7.255 2.877 9.904 1.00 89.00 196 MET A CA 1
ATOM 1534 C C . MET A 1 196 ? 8.384 3.866 9.579 1.00 89.00 196 MET A C 1
ATOM 1536 O O . MET A 1 196 ? 8.392 4.475 8.511 1.00 89.00 196 MET A O 1
ATOM 1540 N N . ARG A 1 197 ? 9.380 3.991 10.461 1.00 88.94 197 ARG A N 1
ATOM 1541 C CA . ARG A 1 197 ? 10.550 4.848 10.240 1.00 88.94 197 ARG A CA 1
ATOM 1542 C C . ARG A 1 197 ? 11.415 4.321 9.105 1.00 88.94 197 ARG A C 1
ATOM 1544 O O . ARG A 1 197 ? 11.840 5.110 8.270 1.00 88.94 197 ARG A O 1
ATOM 1551 N N . GLU A 1 198 ? 11.643 3.014 9.058 1.00 88.56 198 GLU A N 1
ATOM 1552 C CA . GLU A 1 198 ? 12.373 2.358 7.969 1.00 88.56 198 GLU A CA 1
ATOM 1553 C C . GLU A 1 198 ? 11.704 2.631 6.620 1.00 88.56 198 GLU A C 1
ATOM 1555 O O . GLU A 1 198 ? 12.384 3.012 5.673 1.00 88.56 198 GLU A O 1
ATOM 1560 N N . ALA A 1 199 ? 10.370 2.565 6.550 1.00 89.69 199 ALA A N 1
ATOM 1561 C CA . ALA A 1 199 ? 9.628 2.947 5.351 1.00 89.69 199 ALA A CA 1
ATOM 1562 C C . ALA A 1 199 ? 9.792 4.435 4.986 1.00 89.69 199 ALA A C 1
ATOM 1564 O O . ALA A 1 199 ? 9.904 4.758 3.805 1.00 89.69 199 ALA A O 1
ATOM 1565 N N . SER A 1 200 ? 9.834 5.346 5.968 1.00 91.88 200 SER A N 1
ATOM 1566 C CA . SER A 1 200 ? 10.090 6.777 5.712 1.00 91.88 200 SER A CA 1
ATOM 1567 C C . SER A 1 200 ? 11.480 6.997 5.111 1.00 91.88 200 SER A C 1
ATOM 1569 O O . SER A 1 200 ? 11.615 7.682 4.096 1.00 91.88 200 SER A O 1
ATOM 1571 N N . VAL A 1 201 ? 12.502 6.376 5.714 1.00 90.06 201 VAL A N 1
ATOM 1572 C CA . VAL A 1 201 ? 13.895 6.442 5.249 1.00 90.06 201 VAL A CA 1
ATOM 1573 C C . VAL A 1 201 ? 14.004 5.881 3.836 1.00 90.06 201 VAL A C 1
ATOM 1575 O O . VAL A 1 201 ? 14.525 6.564 2.960 1.00 90.06 201 VAL A O 1
ATOM 1578 N N . PHE A 1 202 ? 13.423 4.706 3.598 1.00 91.19 202 PHE A N 1
ATOM 1579 C CA . PHE A 1 202 ? 13.371 4.074 2.284 1.00 91.19 202 PHE A CA 1
ATOM 1580 C C . PHE A 1 202 ? 12.778 5.000 1.212 1.00 91.19 202 PHE A C 1
ATOM 1582 O O . PHE A 1 202 ? 13.393 5.204 0.169 1.00 91.19 202 PHE A O 1
ATOM 1589 N N . LEU A 1 203 ? 11.612 5.610 1.464 1.00 91.75 203 LEU A N 1
ATOM 1590 C CA . LEU A 1 203 ? 10.985 6.519 0.497 1.00 91.75 203 LEU A CA 1
ATOM 1591 C C . LEU A 1 203 ? 11.839 7.765 0.227 1.00 91.75 203 LEU A C 1
ATOM 1593 O O . LEU A 1 203 ? 11.894 8.241 -0.907 1.00 91.75 203 LEU A O 1
ATOM 1597 N N . ASN A 1 204 ? 12.514 8.290 1.250 1.00 91.38 204 ASN A N 1
ATOM 1598 C CA . ASN A 1 204 ? 13.381 9.453 1.104 1.00 91.38 204 ASN A CA 1
ATOM 1599 C C . ASN A 1 204 ? 14.650 9.125 0.297 1.00 91.38 204 ASN A C 1
ATOM 1601 O O . ASN A 1 204 ? 15.015 9.872 -0.609 1.00 91.38 204 ASN A O 1
ATOM 1605 N N . GLU A 1 205 ? 15.296 7.992 0.576 1.00 89.94 205 GLU A N 1
ATOM 1606 C CA . GLU A 1 205 ? 16.445 7.504 -0.198 1.00 89.94 205 GLU A CA 1
ATOM 1607 C C . GLU A 1 205 ? 16.065 7.252 -1.658 1.00 89.94 205 GLU A C 1
ATOM 1609 O O . GLU A 1 205 ? 16.776 7.673 -2.573 1.00 89.94 205 GLU A O 1
ATOM 1614 N N . LEU A 1 206 ? 14.900 6.642 -1.877 1.00 88.56 206 LEU A N 1
ATOM 1615 C CA . LEU A 1 206 ? 14.374 6.363 -3.204 1.00 88.56 206 LEU A CA 1
ATOM 1616 C C . LEU A 1 206 ? 14.082 7.652 -3.993 1.00 88.56 206 LEU A C 1
ATOM 1618 O O . LEU A 1 206 ? 14.399 7.734 -5.181 1.00 88.56 206 LEU A O 1
ATOM 1622 N N . TRP A 1 207 ? 13.540 8.684 -3.339 1.00 89.44 207 TRP A N 1
ATOM 1623 C CA . TRP A 1 207 ? 13.351 10.007 -3.940 1.00 89.44 207 TRP A CA 1
ATOM 1624 C C . TRP A 1 207 ? 14.683 10.653 -4.342 1.00 89.44 207 TRP A C 1
ATOM 1626 O O . TRP A 1 207 ? 14.825 11.117 -5.474 1.00 89.44 207 TRP A O 1
ATOM 1636 N N . LEU A 1 208 ? 15.678 10.650 -3.448 1.00 88.81 208 LEU A N 1
ATOM 1637 C CA . LEU A 1 208 ? 17.003 11.218 -3.720 1.00 88.81 208 LEU A CA 1
ATOM 1638 C C . LEU A 1 208 ? 17.714 10.495 -4.873 1.00 88.81 208 LEU A C 1
ATOM 1640 O O . LEU A 1 208 ? 18.302 11.145 -5.740 1.00 88.81 208 LEU A O 1
ATOM 1644 N N . ALA A 1 209 ? 17.621 9.164 -4.920 1.00 85.31 209 ALA A N 1
ATOM 1645 C CA . ALA A 1 209 ? 18.143 8.365 -6.025 1.00 85.31 209 ALA A CA 1
ATOM 1646 C C . ALA A 1 209 ? 17.449 8.714 -7.354 1.00 85.31 209 ALA A C 1
ATOM 1648 O O . ALA A 1 209 ? 18.119 8.931 -8.365 1.00 85.31 209 ALA A O 1
ATOM 1649 N N . GLY A 1 210 ? 16.118 8.851 -7.341 1.00 82.06 210 GLY A N 1
ATOM 1650 C CA . GLY A 1 210 ? 15.341 9.281 -8.505 1.00 82.06 210 GLY A CA 1
ATOM 1651 C C . GLY A 1 210 ? 15.733 10.675 -9.004 1.00 82.06 210 GLY A C 1
ATOM 1652 O O . GLY A 1 210 ? 15.905 10.871 -10.206 1.00 82.06 210 GLY A O 1
ATOM 1653 N N . MET A 1 211 ? 15.952 11.636 -8.099 1.00 79.19 211 MET A N 1
ATOM 1654 C CA . MET A 1 211 ? 16.415 12.983 -8.462 1.00 79.19 211 MET A CA 1
ATOM 1655 C C . MET A 1 211 ? 17.786 12.965 -9.142 1.00 79.19 211 MET A C 1
ATOM 1657 O O . MET A 1 211 ? 17.988 13.671 -10.129 1.00 79.19 211 MET A O 1
ATOM 1661 N N . LYS A 1 212 ? 18.720 12.149 -8.641 1.00 78.31 212 LYS A N 1
ATOM 1662 C CA . LYS A 1 212 ? 20.057 12.014 -9.231 1.00 78.31 212 LYS A CA 1
ATOM 1663 C C . LYS A 1 212 ? 19.982 11.522 -10.681 1.00 78.31 212 LYS A C 1
ATOM 1665 O O . LYS A 1 212 ? 20.612 12.112 -11.553 1.00 78.31 212 LYS A O 1
ATOM 1670 N N . LEU A 1 213 ? 19.137 10.525 -10.951 1.00 73.19 213 LEU A N 1
ATOM 1671 C CA . LEU A 1 213 ? 18.915 10.006 -12.306 1.00 73.19 213 LEU A CA 1
ATOM 1672 C C . LEU A 1 213 ? 18.326 11.059 -13.253 1.00 73.19 213 LEU A C 1
ATOM 1674 O O . LEU A 1 213 ? 18.727 11.124 -14.413 1.00 73.19 213 LEU A O 1
ATOM 1678 N N . VAL A 1 214 ? 17.409 11.906 -12.776 1.00 72.38 214 VAL A N 1
ATOM 1679 C CA . VAL A 1 214 ? 16.835 12.998 -13.585 1.00 72.38 214 VAL A CA 1
ATOM 1680 C C . VAL A 1 214 ? 17.897 14.028 -13.966 1.00 72.38 214 VAL A C 1
ATOM 1682 O O . VAL A 1 214 ? 17.940 14.460 -15.118 1.00 72.38 214 VAL A O 1
ATOM 1685 N N . ILE A 1 215 ? 18.769 14.392 -13.021 1.00 71.75 215 ILE A N 1
ATOM 1686 C CA . ILE A 1 215 ? 19.871 15.337 -13.254 1.00 71.75 215 ILE A CA 1
ATOM 1687 C C . ILE A 1 215 ? 20.867 14.770 -14.275 1.00 71.75 215 ILE A C 1
ATOM 1689 O O . ILE A 1 215 ? 21.338 15.502 -15.141 1.00 71.75 215 ILE A O 1
ATOM 1693 N N . GLU A 1 216 ? 21.169 13.473 -14.200 1.00 74.44 216 GLU A N 1
ATOM 1694 C CA . GLU A 1 216 ? 22.166 12.822 -15.059 1.00 74.44 216 GLU A CA 1
ATOM 1695 C C . GLU A 1 216 ? 21.639 12.480 -16.464 1.00 74.44 216 GLU A C 1
ATOM 1697 O O . GLU A 1 216 ? 22.404 12.518 -17.424 1.00 74.44 216 GLU A O 1
ATOM 1702 N N . SER A 1 217 ? 20.347 12.164 -16.614 1.00 67.44 217 SER A N 1
ATOM 1703 C CA . SER A 1 217 ? 19.796 11.619 -17.868 1.00 67.44 217 SER A CA 1
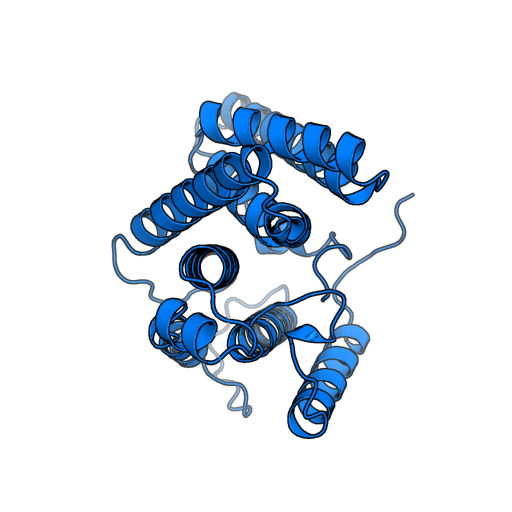ATOM 1704 C C . SER A 1 217 ? 18.822 12.538 -18.614 1.00 67.44 217 SER A C 1
ATOM 1706 O O . SER A 1 217 ? 18.399 12.192 -19.715 1.00 67.44 217 SER A O 1
ATOM 1708 N N . SER A 1 218 ? 18.444 13.697 -18.051 1.00 61.88 218 SER A N 1
ATOM 1709 C CA . SER A 1 218 ? 17.445 14.629 -18.628 1.00 61.88 218 SER A CA 1
ATOM 1710 C C . SER A 1 218 ? 16.102 13.975 -19.007 1.00 61.88 218 SER A C 1
ATOM 1712 O O . SER A 1 218 ? 15.299 14.550 -19.742 1.00 61.88 218 SER A O 1
ATOM 1714 N N . SER A 1 219 ? 15.842 12.771 -18.499 1.00 59.94 219 SER A N 1
ATOM 1715 C CA . SER A 1 219 ? 14.657 11.966 -18.768 1.00 59.94 219 SER A CA 1
ATOM 1716 C C . SER A 1 219 ? 13.943 11.660 -17.455 1.00 59.94 219 SER A C 1
ATOM 1718 O O . SER A 1 219 ? 14.543 11.714 -16.377 1.00 59.94 219 SER A O 1
ATOM 1720 N N . ARG A 1 220 ? 12.633 11.393 -17.517 1.00 61.00 220 ARG A N 1
ATOM 1721 C CA . ARG A 1 220 ? 11.892 10.975 -16.320 1.00 61.00 220 ARG A CA 1
ATOM 1722 C C . ARG A 1 220 ? 12.484 9.660 -15.808 1.00 61.00 220 ARG A C 1
ATOM 1724 O O . ARG A 1 220 ? 12.767 8.788 -16.630 1.00 61.00 220 ARG A O 1
ATOM 1731 N N . PRO A 1 221 ? 12.634 9.489 -14.484 1.00 60.25 221 PRO A N 1
ATOM 1732 C CA . PRO A 1 221 ? 13.212 8.274 -13.947 1.00 60.25 221 PRO A CA 1
ATOM 1733 C C . PRO A 1 221 ? 12.229 7.136 -14.224 1.00 60.25 221 PRO A C 1
ATOM 1735 O O . PRO A 1 221 ? 11.140 7.091 -13.651 1.00 60.25 221 PRO A O 1
ATOM 1738 N N . ASN A 1 222 ? 12.585 6.239 -15.146 1.00 66.06 222 ASN A N 1
ATOM 1739 C CA . ASN A 1 222 ? 11.838 5.007 -15.340 1.00 66.06 222 ASN A CA 1
ATOM 1740 C C . ASN A 1 222 ? 12.202 4.066 -14.189 1.00 66.06 222 ASN A C 1
ATOM 1742 O O . ASN A 1 222 ? 13.210 3.365 -14.235 1.00 66.06 222 ASN A O 1
ATOM 1746 N N . MET A 1 223 ? 11.438 4.157 -13.104 1.00 74.06 223 MET A N 1
ATOM 1747 C CA . MET A 1 223 ? 11.641 3.343 -11.914 1.00 74.06 223 MET A CA 1
ATOM 1748 C C . MET A 1 223 ? 11.036 1.965 -12.131 1.00 74.06 223 MET A C 1
ATOM 1750 O O . MET A 1 223 ? 9.818 1.832 -12.247 1.00 74.06 223 MET A O 1
ATOM 1754 N N . ASP A 1 224 ? 11.891 0.948 -12.153 1.00 80.12 224 ASP A N 1
ATOM 1755 C CA . ASP A 1 224 ? 11.453 -0.437 -12.205 1.00 80.12 224 ASP A CA 1
ATOM 1756 C C . ASP A 1 224 ? 10.918 -0.877 -10.835 1.00 80.12 224 ASP A C 1
ATOM 1758 O O . ASP A 1 224 ? 11.663 -1.024 -9.861 1.00 80.12 224 ASP A O 1
ATOM 1762 N N . TRP A 1 225 ? 9.601 -1.070 -10.760 1.00 82.44 225 TRP A N 1
ATOM 1763 C CA . TRP A 1 225 ? 8.941 -1.540 -9.546 1.00 82.44 225 TRP A CA 1
ATOM 1764 C C . TRP A 1 225 ? 9.346 -2.968 -9.197 1.00 82.44 225 TRP A C 1
ATOM 1766 O O . TRP A 1 225 ? 9.321 -3.306 -8.013 1.00 82.44 225 TRP A O 1
ATOM 1776 N N . ASP A 1 226 ? 9.754 -3.783 -10.174 1.00 74.06 226 ASP A N 1
ATOM 1777 C CA . ASP A 1 226 ? 10.221 -5.127 -9.870 1.00 74.06 226 ASP A CA 1
ATOM 1778 C C . ASP A 1 226 ? 11.511 -5.064 -9.037 1.00 74.06 226 ASP A C 1
ATOM 1780 O O . ASP A 1 226 ? 11.537 -5.579 -7.920 1.00 74.06 226 ASP A O 1
ATOM 1784 N N . THR A 1 227 ? 12.501 -4.276 -9.462 1.00 74.88 227 THR A N 1
ATOM 1785 C CA . THR A 1 227 ? 13.724 -4.021 -8.680 1.00 74.88 227 THR A CA 1
ATOM 1786 C C . THR A 1 227 ? 13.450 -3.417 -7.291 1.00 74.88 227 THR A C 1
ATOM 1788 O O . THR A 1 227 ? 14.066 -3.816 -6.299 1.00 74.88 227 THR A O 1
ATOM 1791 N N . ILE A 1 228 ? 12.518 -2.461 -7.185 1.00 78.06 228 ILE A N 1
ATOM 1792 C CA . ILE A 1 228 ? 12.207 -1.769 -5.917 1.00 78.06 228 ILE A CA 1
ATOM 1793 C C . ILE A 1 228 ? 11.620 -2.729 -4.880 1.00 78.06 228 ILE A C 1
ATOM 1795 O O . ILE A 1 228 ? 11.959 -2.653 -3.697 1.00 78.06 228 ILE A O 1
ATOM 1799 N N . PHE A 1 229 ? 10.733 -3.625 -5.314 1.00 72.94 229 PHE A N 1
ATOM 1800 C CA . PHE A 1 229 ? 10.034 -4.552 -4.426 1.00 72.94 229 PHE A CA 1
ATOM 1801 C C . PHE A 1 229 ? 10.718 -5.923 -4.305 1.00 72.94 229 PHE A C 1
ATOM 1803 O O . PHE A 1 229 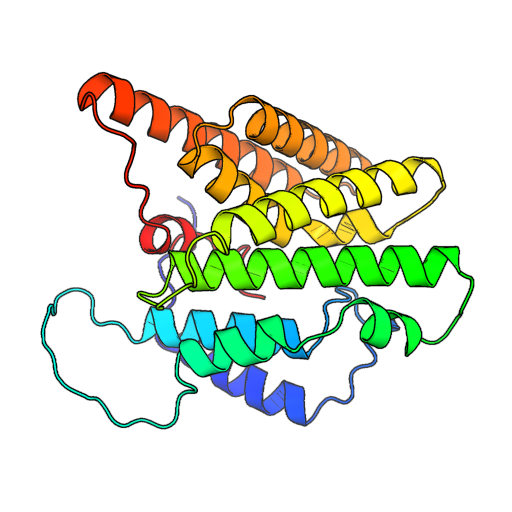? 10.310 -6.715 -3.458 1.00 72.94 229 PHE A O 1
ATOM 1810 N N . ASP A 1 230 ? 11.775 -6.193 -5.075 1.00 65.44 230 ASP A N 1
ATOM 1811 C CA . ASP A 1 230 ? 12.584 -7.418 -4.975 1.00 65.44 230 ASP A CA 1
ATOM 1812 C C . ASP A 1 230 ? 13.467 -7.481 -3.721 1.00 65.44 230 ASP A C 1
ATOM 1814 O O . ASP A 1 230 ? 13.788 -8.568 -3.240 1.00 65.44 230 ASP A O 1
ATOM 1818 N N . SER A 1 231 ? 13.852 -6.326 -3.169 1.00 50.72 231 SER A N 1
ATOM 1819 C CA . SER A 1 231 ? 14.792 -6.228 -2.036 1.00 50.72 231 SER A CA 1
ATOM 1820 C C . SER A 1 231 ? 14.118 -5.983 -0.682 1.00 50.72 231 SER A C 1
ATOM 1822 O O . SER A 1 231 ? 14.793 -5.675 0.301 1.00 50.72 231 SER A O 1
ATOM 1824 N N . ALA A 1 232 ? 12.789 -6.069 -0.607 1.00 51.88 232 ALA A N 1
ATOM 1825 C CA . ALA A 1 232 ? 12.049 -5.586 0.552 1.00 51.88 232 ALA A CA 1
ATOM 1826 C C . ALA A 1 232 ? 11.163 -6.673 1.202 1.00 51.88 232 ALA A C 1
ATOM 1828 O O . ALA A 1 232 ? 9.981 -6.805 0.874 1.00 51.88 232 ALA A O 1
ATOM 1829 N N . PRO A 1 233 ? 11.701 -7.417 2.192 1.00 45.16 233 PRO A N 1
ATOM 1830 C CA . PRO A 1 233 ? 10.972 -8.462 2.923 1.00 45.16 233 PRO A CA 1
ATOM 1831 C C . PRO A 1 233 ? 9.831 -7.906 3.792 1.00 45.16 233 PRO A C 1
ATOM 1833 O O . PRO A 1 233 ? 8.941 -8.651 4.183 1.00 45.16 233 PRO A O 1
ATOM 1836 N N . LEU A 1 234 ? 9.805 -6.590 4.046 1.00 46.00 234 LEU A N 1
ATOM 1837 C CA . LEU A 1 234 ? 8.698 -5.874 4.701 1.00 46.00 234 LEU A CA 1
ATOM 1838 C C . LEU A 1 234 ? 7.357 -5.987 3.945 1.00 46.00 234 LEU A C 1
ATOM 1840 O O . LEU A 1 234 ? 6.324 -5.585 4.482 1.00 46.00 234 LEU A O 1
ATOM 1844 N N . PHE A 1 235 ? 7.365 -6.495 2.707 1.00 51.16 235 PHE A N 1
ATOM 1845 C CA . PHE A 1 235 ? 6.205 -6.560 1.812 1.00 51.16 235 PHE A CA 1
ATOM 1846 C C . PHE A 1 235 ? 5.780 -7.987 1.439 1.00 51.16 235 PHE A C 1
ATOM 1848 O O . PHE A 1 235 ? 4.843 -8.163 0.657 1.00 51.16 235 PHE A O 1
ATOM 1855 N N . LEU A 1 236 ? 6.431 -8.990 2.032 1.00 42.25 236 LEU A N 1
ATOM 1856 C CA . LEU A 1 236 ? 5.930 -10.356 2.111 1.00 42.25 236 LEU A CA 1
ATOM 1857 C C . LEU A 1 236 ? 4.961 -10.395 3.299 1.00 42.25 236 LEU A C 1
ATOM 1859 O O . LEU A 1 236 ? 5.386 -10.474 4.449 1.00 42.25 236 LEU A O 1
ATOM 1863 N N . MET A 1 237 ? 3.666 -10.214 3.033 1.00 43.16 237 MET A N 1
ATOM 1864 C CA . MET A 1 237 ? 2.636 -10.539 4.027 1.00 43.16 237 MET A CA 1
ATOM 1865 C C . MET A 1 237 ? 2.597 -12.036 4.306 1.00 43.16 237 MET A C 1
ATOM 1867 O O . MET A 1 237 ? 2.729 -12.803 3.326 1.00 43.16 237 MET A O 1
#

InterPro domains:
  IPR021858 Fungal transcription factor [PF11951] (33-229)

Foldseek 3Di:
DDPDFFCDPVVLVVLVVVLVVLVVDPDQLVPDPANEPSLLVNLLSLLVNVLVPDDPDDPDPDDDPDPRPDLVNSLVSLVPDQLLVVLVPHPDDDPLSSLLSSLLNLLSSLLSNLLSVQSDVDPDPPCSVVVSLVSNLVSLVVQVVCVVVVRDSNLNNQSSLLSSLVSCLLVVVVVSNVVSLVSLVVSCVVPVDCSSNVSSVLSVVVSVVQVVCCVVPVDRPPDRSSVSVGRDPVSSD